Protein AF-A0A6A5HQQ8-F1 (afdb_monomer_lite)

Foldseek 3Di:
DDDPVVVVVVVVVVVVVVVVVVVVVVVVVVVVVVVVVVVVVVVVVVVVVVVVVVVVVVVVLVVVLVVVVVVVVVLVVLLVQLQVLLVVLVVLLVVLVVLLVVLLVLVQDPDDDVSLVVNLVSLVVSLVSLVVSLVSLVSSQVSCPSHPPFPHLVQLNVLSVVLNVLSVVSNVCSVVVNDDDDVVSSVVSVVSSVSNSVSSVVRDRDDDPVVVVCCSVVPDPPPPPD

Radius of gyration: 45.67 Å; chains: 1; bounding box: 90×30×146 Å

Sequence (226 aa):
MWSLENVIGSKTQDYELEKSKFELERSLHETFKMLIIEELEMEKKEKINSQKSNFEALKTEACRNTISLLKLRDDYVHILHLNNSIEYLKELHLEAIQIFNRSIQYLGSKRKESNLTVLRSYLEELELLMRTIKWQVQEIERNGKNVRSFHGVGKLQRSSDYVEKWICVFLLQIKRNRITWNFEKVDKFTEEMKVFCRNIYQVQFVTLNYKRVREQFIGRQEITRL

Secondary structure (DSSP, 8-state):
---HHHHHHHHHHHHHHHHHHHHHHHHHHHHHHHHHHHHHHHHHHHHHHHHHHHHHHHHHHHHHHHHHHHHHHHHHHHHHHHHHHHHHHHHHHHHHHHHHHHHHHHHT----THHHHHHHHHHHHHHHHHHHHHHHHHHHHHHHTT-TT----HHHHHHHHHHHHHHHHHHHHHHTT-----HHHHHHHHHHHHHHHHHHHH-PPP---HHHHHHHHSTTTTSS--

pLDDT: mean 81.62, std 14.32, range [36.28, 97.56]

Organism: Caenorhabditis remanei (NCBI:txid31234)

Structure (mmCIF, N/CA/C/O backbone):
data_AF-A0A6A5HQQ8-F1
#
_entry.id   AF-A0A6A5HQQ8-F1
#
loop_
_atom_site.group_PDB
_atom_site.id
_atom_site.type_symbol
_atom_site.label_atom_id
_atom_site.label_alt_id
_atom_site.label_comp_id
_atom_site.label_asym_id
_atom_site.label_entity_id
_atom_site.label_seq_id
_atom_site.pdbx_PDB_ins_code
_atom_site.Cartn_x
_atom_site.Cartn_y
_atom_site.Cartn_z
_atom_site.occupancy
_atom_site.B_iso_or_equiv
_atom_site.auth_seq_id
_atom_site.auth_comp_id
_atom_site.auth_asym_id
_atom_site.auth_atom_id
_atom_site.pdbx_PDB_model_num
ATOM 1 N N . MET A 1 1 ? 63.460 -2.393 -110.215 1.00 47.62 1 MET A N 1
ATOM 2 C CA . MET A 1 1 ? 64.046 -1.192 -109.584 1.00 47.62 1 MET A CA 1
ATOM 3 C C . MET A 1 1 ? 62.869 -0.345 -109.116 1.00 47.62 1 MET A C 1
ATOM 5 O O . MET A 1 1 ? 62.078 0.039 -109.965 1.00 47.62 1 MET A O 1
ATOM 9 N N . TRP A 1 2 ? 62.636 -0.203 -107.807 1.00 52.09 2 TRP A N 1
ATOM 10 C CA . TRP A 1 2 ? 61.514 0.605 -107.296 1.00 52.09 2 TRP A CA 1
ATOM 11 C C . TRP A 1 2 ? 61.884 2.090 -107.426 1.00 52.09 2 TRP A C 1
ATOM 13 O O . TRP A 1 2 ? 63.029 2.442 -107.142 1.00 52.09 2 TRP A O 1
ATOM 23 N N . SER A 1 3 ? 60.966 2.943 -107.898 1.00 59.00 3 SER A N 1
ATOM 24 C CA . SER A 1 3 ? 61.217 4.387 -107.988 1.00 59.00 3 SER A CA 1
ATOM 25 C C . SER A 1 3 ? 61.412 4.972 -106.584 1.00 59.00 3 SER A C 1
ATOM 27 O O . SER A 1 3 ? 60.770 4.543 -105.624 1.00 59.00 3 SER A O 1
ATOM 29 N N . LEU A 1 4 ? 62.310 5.952 -106.457 1.00 56.72 4 LEU A N 1
ATOM 30 C CA . LEU A 1 4 ? 62.577 6.671 -105.203 1.00 56.72 4 LEU A CA 1
ATOM 31 C C . LEU A 1 4 ? 61.296 7.248 -104.575 1.00 56.72 4 LEU A C 1
ATOM 33 O O . LEU A 1 4 ? 61.161 7.237 -103.356 1.00 56.72 4 LEU A O 1
ATOM 37 N N . GLU A 1 5 ? 60.331 7.662 -105.398 1.00 59.41 5 GLU A N 1
ATOM 38 C CA . GLU A 1 5 ? 59.013 8.142 -104.962 1.00 59.41 5 GLU A CA 1
ATOM 39 C C . GLU A 1 5 ? 58.200 7.067 -104.222 1.00 59.41 5 GLU A C 1
ATOM 41 O O . GLU A 1 5 ? 57.603 7.364 -103.190 1.00 59.41 5 GLU A O 1
ATOM 46 N N . ASN A 1 6 ? 58.248 5.803 -104.663 1.00 57.66 6 ASN A N 1
ATOM 47 C CA . ASN A 1 6 ? 57.537 4.702 -103.998 1.00 57.66 6 ASN A CA 1
ATOM 48 C C . ASN A 1 6 ? 58.173 4.319 -102.650 1.00 57.66 6 ASN A C 1
ATOM 50 O O . ASN A 1 6 ? 57.465 3.922 -101.730 1.00 57.66 6 ASN A O 1
ATOM 54 N N . VAL A 1 7 ? 59.499 4.452 -102.517 1.00 60.44 7 VAL A N 1
ATOM 55 C CA . VAL A 1 7 ? 60.231 4.163 -101.265 1.00 60.44 7 VAL A CA 1
ATOM 56 C C . VAL A 1 7 ? 60.062 5.286 -100.237 1.00 60.44 7 VAL A C 1
ATOM 58 O O . VAL A 1 7 ? 60.017 5.023 -99.037 1.00 60.44 7 VAL A O 1
ATOM 61 N N . ILE A 1 8 ? 59.976 6.541 -100.689 1.00 59.38 8 ILE A N 1
ATOM 62 C CA . ILE A 1 8 ? 59.697 7.689 -99.818 1.00 59.38 8 ILE A CA 1
ATOM 63 C C . ILE A 1 8 ? 58.234 7.639 -99.361 1.00 59.38 8 ILE A C 1
ATOM 65 O O . ILE A 1 8 ? 57.990 7.716 -98.163 1.00 59.38 8 ILE A O 1
ATOM 69 N N . GLY A 1 9 ? 57.286 7.395 -100.275 1.00 61.84 9 GLY A N 1
ATOM 70 C CA . GLY A 1 9 ? 55.864 7.259 -99.948 1.00 61.84 9 GLY A CA 1
ATOM 71 C C . GLY A 1 9 ? 55.570 6.147 -98.936 1.00 61.84 9 GLY A C 1
ATOM 72 O O . GLY A 1 9 ? 54.853 6.393 -97.970 1.00 61.84 9 GLY A O 1
ATOM 73 N N . SER A 1 10 ? 56.180 4.961 -99.082 1.00 60.88 10 SER A N 1
ATOM 74 C CA . SER A 1 10 ? 55.979 3.862 -98.124 1.00 60.88 10 SER A CA 1
ATOM 75 C C . SER A 1 10 ? 56.556 4.177 -96.738 1.00 60.88 10 SER A C 1
ATOM 77 O O . SER A 1 10 ? 55.907 3.920 -95.732 1.00 60.88 10 SER A O 1
ATOM 79 N N . LYS A 1 11 ? 57.743 4.800 -96.665 1.00 60.47 11 LYS A N 1
ATOM 80 C CA . LYS A 1 11 ? 58.371 5.187 -95.388 1.00 60.47 11 LYS A CA 1
ATOM 81 C C . LYS A 1 11 ? 57.629 6.315 -94.672 1.00 60.47 11 LYS A C 1
ATOM 83 O O . LYS A 1 11 ? 57.599 6.333 -93.445 1.00 60.47 11 LYS A O 1
ATOM 88 N N . THR A 1 12 ? 57.047 7.257 -95.414 1.00 64.25 12 THR A N 1
ATOM 89 C CA . THR A 1 12 ? 56.198 8.308 -94.837 1.00 64.25 12 THR A CA 1
ATOM 90 C C . THR A 1 12 ? 54.903 7.714 -94.282 1.00 64.25 12 THR A C 1
ATOM 92 O O . THR A 1 12 ? 54.489 8.085 -93.188 1.00 64.25 12 THR A O 1
ATOM 95 N N . GLN A 1 13 ? 54.317 6.739 -94.980 1.00 68.00 13 GLN A N 1
ATOM 96 C CA . GLN A 1 13 ? 53.104 6.049 -94.545 1.00 68.00 13 GLN A CA 1
ATOM 97 C C . GLN A 1 13 ? 53.341 5.174 -93.300 1.00 68.00 13 GLN A C 1
ATOM 99 O O . GLN A 1 13 ? 52.525 5.195 -92.382 1.00 68.00 13 GLN A O 1
ATOM 104 N N . ASP A 1 14 ? 54.483 4.482 -93.218 1.00 70.25 14 ASP A N 1
ATOM 105 C CA . ASP A 1 14 ? 54.888 3.721 -92.026 1.00 70.25 14 ASP A CA 1
ATOM 106 C C . ASP A 1 14 ? 55.114 4.638 -90.809 1.00 70.25 14 ASP A C 1
ATOM 108 O O . ASP A 1 14 ? 54.683 4.319 -89.700 1.00 70.25 14 ASP A O 1
ATOM 112 N N . TYR A 1 15 ? 55.727 5.810 -91.015 1.00 72.00 15 TYR A N 1
ATOM 113 C CA . TYR A 1 15 ? 55.941 6.807 -89.960 1.00 72.00 15 TYR A CA 1
ATOM 114 C C . TYR A 1 15 ? 54.626 7.407 -89.440 1.00 72.00 15 TYR A C 1
ATOM 116 O O . TYR A 1 15 ? 54.449 7.562 -88.231 1.00 72.00 15 TYR A O 1
ATOM 124 N N . GLU A 1 16 ? 53.686 7.734 -90.331 1.00 74.00 16 GLU A N 1
ATOM 125 C CA . GLU A 1 16 ? 52.357 8.216 -89.937 1.00 74.00 16 GLU A CA 1
ATOM 126 C C . GLU A 1 16 ? 51.567 7.141 -89.185 1.00 74.00 16 GLU A C 1
ATOM 128 O O . GLU A 1 16 ? 50.938 7.446 -88.172 1.00 74.00 16 GLU A O 1
ATOM 133 N N . LEU A 1 17 ? 51.660 5.879 -89.614 1.00 75.06 17 LEU A N 1
ATOM 134 C CA . LEU A 1 17 ? 51.015 4.755 -88.938 1.00 75.06 17 LEU A CA 1
ATOM 135 C C . LEU A 1 17 ? 51.588 4.531 -87.529 1.00 75.06 17 LEU A C 1
ATOM 137 O O . LEU A 1 17 ? 50.833 4.322 -86.580 1.00 75.06 17 LEU A O 1
ATOM 141 N N . GLU A 1 18 ? 52.912 4.598 -87.374 1.00 76.00 18 GLU A N 1
ATOM 142 C CA . GLU A 1 18 ? 53.592 4.439 -86.085 1.00 76.00 18 GLU A CA 1
ATOM 143 C C . GLU A 1 18 ? 53.284 5.606 -85.137 1.00 76.00 18 GLU A C 1
ATOM 145 O O . GLU A 1 18 ? 53.004 5.396 -83.954 1.00 76.00 18 GLU A O 1
ATOM 150 N N . LYS A 1 19 ? 53.217 6.831 -85.671 1.00 78.06 19 LYS A N 1
ATOM 151 C CA . LYS A 1 19 ? 52.780 8.016 -84.928 1.00 78.06 19 LYS A CA 1
ATOM 152 C C . LYS A 1 19 ? 51.322 7.899 -84.476 1.00 78.06 19 LYS A C 1
ATOM 154 O O . LYS A 1 19 ? 51.042 8.118 -83.300 1.00 78.06 19 LYS A O 1
ATOM 159 N N . SER A 1 20 ? 50.405 7.502 -85.361 1.00 75.25 20 SER A N 1
ATOM 160 C CA . SER A 1 20 ? 48.994 7.288 -85.008 1.00 75.25 20 SER A CA 1
ATOM 161 C C . SER A 1 20 ? 48.813 6.151 -84.005 1.00 75.25 20 SER A C 1
ATOM 163 O O . SER A 1 20 ? 47.986 6.257 -83.103 1.00 75.25 20 SER A O 1
ATOM 165 N N . LYS A 1 21 ? 49.608 5.080 -84.108 1.00 79.38 21 LYS A N 1
ATOM 166 C CA . LYS A 1 21 ? 49.625 3.996 -83.121 1.00 79.38 21 LYS A CA 1
ATOM 167 C C . LYS A 1 21 ? 50.077 4.504 -81.752 1.00 79.38 21 LYS A C 1
ATOM 169 O O . LYS A 1 21 ? 49.419 4.210 -80.760 1.00 79.38 21 LYS A O 1
ATOM 174 N N . PHE A 1 22 ? 51.142 5.299 -81.698 1.00 80.12 22 PHE A N 1
ATOM 175 C CA . PHE A 1 22 ? 51.637 5.885 -80.453 1.00 80.12 22 PHE A CA 1
ATOM 176 C C . PHE A 1 22 ? 50.630 6.862 -79.824 1.00 80.12 22 PHE A C 1
ATOM 178 O O . PHE A 1 22 ? 50.410 6.848 -78.612 1.00 80.12 22 PHE A O 1
ATOM 185 N N . GLU A 1 23 ? 49.972 7.690 -80.638 1.00 80.38 23 GLU A N 1
ATOM 186 C CA . GLU A 1 23 ? 48.906 8.594 -80.190 1.00 80.38 23 GLU A CA 1
ATOM 187 C C . GLU A 1 23 ? 47.687 7.822 -79.663 1.00 80.38 23 GLU A C 1
ATOM 189 O O . GLU A 1 23 ? 47.127 8.188 -78.626 1.00 80.38 23 GLU A O 1
ATOM 194 N N . LEU A 1 24 ? 47.321 6.714 -80.315 1.00 77.81 24 LEU A N 1
ATOM 195 C CA . LEU A 1 24 ? 46.246 5.830 -79.874 1.00 77.81 24 LEU A CA 1
ATOM 196 C C . LEU A 1 24 ? 46.595 5.118 -78.560 1.00 77.81 24 LEU A C 1
ATOM 198 O O . LEU A 1 24 ? 45.775 5.100 -77.647 1.00 77.81 24 LEU A O 1
ATOM 202 N N . GLU A 1 25 ? 47.805 4.571 -78.433 1.00 79.25 25 GLU A N 1
ATOM 203 C CA . GLU A 1 25 ? 48.291 3.933 -77.201 1.00 79.25 25 GLU A CA 1
ATOM 204 C C . GLU A 1 25 ? 48.312 4.923 -76.034 1.00 79.25 25 GLU A C 1
ATOM 206 O O . GLU A 1 25 ? 47.888 4.596 -74.923 1.00 79.25 25 GLU A O 1
ATOM 211 N N . ARG A 1 26 ? 48.730 6.166 -76.293 1.00 79.75 26 ARG A N 1
ATOM 212 C CA . ARG A 1 26 ? 48.691 7.241 -75.303 1.00 79.75 26 ARG A CA 1
ATOM 213 C C . ARG A 1 26 ? 47.259 7.598 -74.898 1.00 79.75 26 ARG A C 1
ATOM 215 O O . ARG A 1 26 ? 46.979 7.673 -73.704 1.00 79.75 26 ARG A O 1
ATOM 222 N N . SER A 1 27 ? 46.358 7.789 -75.862 1.00 82.50 27 SER A N 1
ATOM 223 C CA . SER A 1 27 ? 44.948 8.112 -75.601 1.00 82.50 27 SER A CA 1
ATOM 224 C C . SER A 1 27 ? 44.234 6.990 -74.837 1.00 82.50 27 SER A C 1
ATOM 226 O O . SER A 1 27 ? 43.473 7.246 -73.898 1.00 82.50 27 SER A O 1
ATOM 228 N N . LEU A 1 28 ? 44.534 5.736 -75.180 1.00 79.25 28 LEU A N 1
ATOM 229 C CA . LEU A 1 28 ? 44.020 4.555 -74.497 1.00 79.25 28 LEU A CA 1
ATOM 230 C C . LEU A 1 28 ? 44.526 4.489 -73.050 1.00 79.25 28 LEU A C 1
ATOM 232 O O . LEU A 1 28 ? 43.737 4.274 -72.133 1.00 79.25 28 LEU A O 1
ATOM 236 N N . HIS A 1 29 ? 45.820 4.737 -72.827 1.00 84.19 29 HIS A N 1
ATOM 237 C CA . HIS A 1 29 ? 46.413 4.788 -71.486 1.00 84.19 29 HIS A CA 1
ATOM 238 C C . HIS A 1 29 ? 45.814 5.897 -70.614 1.00 84.19 29 HIS A C 1
ATOM 240 O O . HIS A 1 29 ? 45.537 5.684 -69.434 1.00 84.19 29 HIS A O 1
ATOM 246 N N . GLU A 1 30 ? 45.587 7.080 -71.185 1.00 81.56 30 GLU A N 1
ATOM 247 C CA . GLU A 1 30 ? 44.940 8.201 -70.494 1.00 81.56 30 GLU A CA 1
ATOM 248 C C . GLU A 1 30 ? 43.483 7.864 -70.127 1.00 81.56 30 GLU A C 1
ATOM 250 O O . GLU A 1 30 ? 43.054 8.133 -69.004 1.00 81.56 30 GLU A O 1
ATOM 255 N N . THR A 1 31 ? 42.757 7.179 -71.014 1.00 83.06 31 THR A N 1
ATOM 256 C CA . THR A 1 31 ? 41.373 6.741 -70.773 1.00 83.06 31 THR A CA 1
ATOM 257 C C . THR A 1 31 ? 41.294 5.660 -69.694 1.00 83.06 31 THR A C 1
ATOM 259 O O . THR A 1 31 ? 40.475 5.766 -68.783 1.00 83.06 31 THR A O 1
ATOM 262 N N . PHE A 1 32 ? 42.182 4.659 -69.718 1.00 83.25 32 PHE A N 1
ATOM 263 C CA . PHE A 1 32 ? 42.254 3.647 -68.657 1.00 83.25 32 PHE A CA 1
ATOM 264 C C . PHE A 1 32 ? 42.555 4.262 -67.290 1.00 83.25 32 PHE A C 1
ATOM 266 O O . PHE A 1 32 ? 41.952 3.866 -66.295 1.00 83.25 32 PHE A O 1
ATOM 273 N N . LYS A 1 33 ? 43.442 5.261 -67.224 1.00 82.62 33 LYS A N 1
ATOM 274 C CA . LYS A 1 33 ? 43.706 5.984 -65.973 1.00 82.62 33 LYS A CA 1
ATOM 275 C C . LYS A 1 33 ? 42.470 6.705 -65.446 1.00 82.62 33 LYS A C 1
ATOM 277 O O . LYS A 1 33 ? 42.238 6.660 -64.242 1.00 82.62 33 LYS A O 1
ATOM 282 N N . MET A 1 34 ? 41.695 7.354 -66.316 1.00 87.94 34 MET A N 1
ATOM 283 C CA . MET A 1 34 ? 40.450 8.011 -65.905 1.00 87.94 34 MET A CA 1
ATOM 284 C C . MET A 1 34 ? 39.431 7.001 -65.371 1.00 87.94 34 MET A C 1
ATOM 286 O O . MET A 1 34 ? 38.896 7.215 -64.289 1.00 87.94 34 MET A O 1
ATOM 290 N N . LEU A 1 35 ? 39.242 5.871 -66.058 1.00 79.88 35 LEU A N 1
ATOM 291 C CA . LEU A 1 35 ? 38.317 4.821 -65.619 1.00 79.88 35 LEU A CA 1
ATOM 292 C C . LEU A 1 35 ? 38.702 4.234 -64.252 1.00 79.88 35 LEU A C 1
ATOM 294 O O . LEU A 1 35 ? 37.837 4.069 -63.397 1.00 79.88 35 LEU A O 1
ATOM 298 N N . ILE A 1 36 ? 39.996 3.995 -64.006 1.00 83.69 36 ILE A N 1
ATOM 299 C CA . ILE A 1 36 ? 40.483 3.520 -62.698 1.00 83.69 36 ILE A CA 1
ATOM 300 C C . ILE A 1 36 ? 40.192 4.548 -61.593 1.00 83.69 36 ILE A C 1
ATOM 302 O O . ILE A 1 36 ? 39.818 4.175 -60.482 1.00 83.69 36 ILE A O 1
ATOM 306 N N . ILE A 1 37 ? 40.361 5.845 -61.872 1.00 84.88 37 ILE A N 1
ATOM 307 C CA . ILE A 1 37 ? 40.061 6.905 -60.899 1.00 84.88 37 ILE A CA 1
ATOM 308 C C . ILE A 1 37 ? 38.558 6.944 -60.592 1.00 84.88 37 ILE A C 1
ATOM 310 O O . ILE A 1 37 ? 38.186 6.991 -59.420 1.00 84.88 37 ILE A O 1
ATOM 314 N N . GLU A 1 38 ? 37.700 6.884 -61.611 1.00 79.06 38 GLU A N 1
ATOM 315 C CA . GLU A 1 38 ? 36.242 6.884 -61.437 1.00 79.06 38 GLU A CA 1
ATOM 316 C C . GLU A 1 38 ? 35.750 5.659 -60.652 1.00 79.06 38 GLU A C 1
ATOM 318 O O . GLU A 1 38 ? 34.925 5.803 -59.747 1.00 79.06 38 GLU A O 1
ATOM 323 N N . GLU A 1 39 ? 36.288 4.470 -60.936 1.00 78.00 39 GLU A N 1
ATOM 324 C CA . GLU A 1 39 ? 35.962 3.236 -60.214 1.00 78.00 39 GLU A CA 1
ATOM 325 C C . GLU A 1 39 ? 36.337 3.339 -58.726 1.00 78.00 39 GLU A C 1
ATOM 327 O O . GLU A 1 39 ? 35.493 3.114 -57.854 1.00 78.00 39 GLU A O 1
ATOM 332 N N . LEU A 1 40 ? 37.548 3.816 -58.413 1.00 79.50 40 LEU A N 1
ATOM 333 C CA . LEU A 1 40 ? 37.989 4.051 -57.030 1.00 79.50 40 LEU A CA 1
ATOM 334 C C . LEU A 1 40 ? 37.135 5.107 -56.304 1.00 79.50 40 LEU A C 1
ATOM 336 O O . LEU A 1 40 ? 36.897 5.008 -55.093 1.00 79.50 40 LEU A O 1
ATOM 340 N N . GLU A 1 41 ? 36.663 6.136 -57.011 1.00 80.75 41 GLU A N 1
ATOM 341 C CA . GLU A 1 41 ? 35.751 7.131 -56.447 1.00 80.75 41 GLU A CA 1
ATOM 342 C C . GLU A 1 41 ? 34.357 6.560 -56.161 1.00 80.75 41 GLU A C 1
ATOM 344 O O . GLU A 1 41 ? 33.759 6.908 -55.133 1.00 80.75 41 GLU 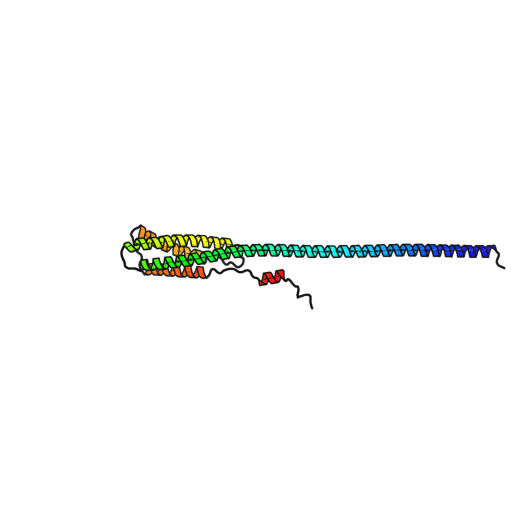A O 1
ATOM 349 N N . MET A 1 42 ? 33.838 5.688 -57.031 1.00 75.94 42 MET A N 1
ATOM 350 C CA . MET A 1 42 ? 32.571 4.985 -56.812 1.00 75.94 42 MET A CA 1
ATOM 351 C C . MET A 1 42 ? 32.658 4.052 -55.601 1.00 75.94 42 MET A C 1
ATOM 353 O O . MET A 1 42 ? 31.841 4.184 -54.686 1.00 75.94 42 MET A O 1
ATOM 357 N N . GLU A 1 43 ? 33.696 3.215 -55.508 1.00 76.25 43 GLU A N 1
ATOM 358 C CA . GLU A 1 43 ? 33.922 2.328 -54.355 1.00 76.25 43 GLU A CA 1
ATOM 359 C C . GLU A 1 43 ? 34.018 3.111 -53.035 1.00 76.25 43 GLU A C 1
ATOM 361 O O . GLU A 1 43 ? 33.440 2.736 -52.007 1.00 76.25 43 GLU A O 1
ATOM 366 N N . LYS A 1 44 ? 34.714 4.257 -53.042 1.00 78.50 44 LYS A N 1
ATOM 367 C CA . LYS A 1 44 ? 34.815 5.132 -51.866 1.00 78.50 44 LYS A CA 1
ATOM 368 C C . LYS A 1 44 ? 33.451 5.697 -51.459 1.00 78.50 44 LYS A C 1
ATOM 370 O O . LYS A 1 44 ? 33.155 5.745 -50.261 1.00 78.50 44 LYS A O 1
ATOM 375 N N . LYS A 1 45 ? 32.616 6.116 -52.417 1.00 76.38 45 LYS A N 1
ATOM 376 C CA . LYS A 1 45 ? 31.249 6.607 -52.155 1.00 76.38 45 LYS A CA 1
ATOM 377 C C . LYS A 1 45 ? 30.354 5.501 -51.588 1.00 76.38 45 LYS A C 1
ATOM 379 O O . LYS A 1 45 ? 29.647 5.748 -50.612 1.00 76.38 45 LYS A O 1
ATOM 384 N N . GLU A 1 46 ? 30.425 4.283 -52.119 1.00 74.06 46 GLU A N 1
ATOM 385 C CA . GLU A 1 46 ? 29.690 3.124 -51.590 1.00 74.06 46 GLU A CA 1
ATOM 386 C C . GLU A 1 46 ? 30.115 2.769 -50.159 1.00 74.06 46 GLU A C 1
ATOM 388 O O . GLU A 1 46 ? 29.275 2.547 -49.277 1.00 74.06 46 GLU A O 1
ATOM 393 N N . LYS A 1 47 ? 31.421 2.805 -49.879 1.00 75.81 47 LYS A N 1
ATOM 394 C CA . LYS A 1 47 ? 31.957 2.594 -48.529 1.00 75.81 47 LYS A CA 1
ATOM 395 C C . LYS A 1 47 ? 31.485 3.668 -47.543 1.00 75.81 47 LYS A C 1
ATOM 397 O O . LYS A 1 47 ? 31.119 3.343 -46.416 1.00 75.81 47 LYS A O 1
ATOM 402 N N . ILE A 1 48 ? 31.430 4.934 -47.956 1.00 75.69 48 ILE A N 1
ATOM 403 C CA . ILE A 1 48 ? 30.888 6.026 -47.128 1.00 75.69 48 ILE A CA 1
ATOM 404 C C . ILE A 1 48 ? 29.385 5.833 -46.881 1.00 75.69 48 ILE A C 1
ATOM 406 O O . ILE A 1 48 ? 28.923 6.000 -45.752 1.00 75.69 48 ILE A O 1
ATOM 410 N N . ASN A 1 49 ? 28.619 5.440 -47.901 1.00 75.88 49 ASN A N 1
ATOM 411 C CA . ASN A 1 49 ? 27.178 5.210 -47.776 1.00 75.88 49 ASN A CA 1
ATOM 412 C C . ASN A 1 49 ? 26.854 4.034 -46.843 1.00 75.88 49 ASN A C 1
ATOM 414 O O . ASN A 1 49 ? 25.984 4.157 -45.981 1.00 75.88 49 ASN A O 1
ATOM 418 N N . SER A 1 50 ? 27.585 2.922 -46.952 1.00 68.31 50 SER A N 1
ATOM 419 C CA . SER A 1 50 ? 27.433 1.775 -46.045 1.00 68.31 50 SER A CA 1
ATOM 420 C C . SER A 1 50 ? 27.835 2.116 -44.605 1.00 68.31 50 SER A C 1
ATOM 422 O O . SER A 1 50 ? 27.119 1.766 -43.666 1.00 68.31 50 SER A O 1
ATOM 424 N N . GLN A 1 51 ? 28.914 2.880 -44.405 1.00 75.12 51 GLN A N 1
ATOM 425 C CA . GLN A 1 51 ? 29.291 3.398 -43.085 1.00 75.12 51 GLN A CA 1
ATOM 426 C C . GLN A 1 51 ? 28.223 4.328 -42.499 1.00 75.12 51 GLN A C 1
ATOM 428 O O . GLN A 1 51 ? 27.904 4.218 -41.315 1.00 75.12 51 GLN A O 1
ATOM 433 N N . LYS A 1 52 ? 27.632 5.205 -43.318 1.00 78.44 52 LYS A N 1
ATOM 434 C CA . LYS A 1 52 ? 26.544 6.098 -42.904 1.00 78.44 52 LYS A CA 1
ATOM 435 C C . LYS A 1 52 ? 25.297 5.310 -42.493 1.00 78.44 52 LYS A C 1
ATOM 437 O O . LYS A 1 52 ? 24.753 5.574 -41.426 1.00 78.44 52 LYS A O 1
ATOM 442 N N . SER A 1 53 ? 24.906 4.303 -43.275 1.00 74.06 53 SER A N 1
ATOM 443 C CA . SER A 1 53 ? 23.793 3.403 -42.945 1.00 74.06 53 SER A CA 1
ATOM 444 C C . SER A 1 53 ? 24.037 2.646 -41.633 1.00 74.06 53 SER A C 1
ATOM 446 O O . SER A 1 53 ? 23.151 2.567 -40.784 1.00 74.06 53 SER A O 1
ATOM 448 N N . ASN A 1 54 ? 25.251 2.127 -41.423 1.00 79.12 54 ASN A N 1
ATOM 449 C CA . ASN A 1 54 ? 25.620 1.452 -40.176 1.00 79.12 54 ASN A CA 1
ATOM 450 C C . ASN A 1 54 ? 25.597 2.410 -38.978 1.00 79.12 54 ASN A C 1
ATOM 452 O O . ASN A 1 54 ? 25.118 2.052 -37.904 1.00 79.12 54 ASN A O 1
ATOM 456 N N . PHE A 1 55 ? 26.075 3.641 -39.156 1.00 75.44 55 PHE A N 1
ATOM 457 C CA . PHE A 1 55 ? 26.021 4.665 -38.118 1.00 75.44 55 PHE A CA 1
ATOM 458 C C . PHE A 1 55 ? 24.578 5.056 -37.767 1.00 75.44 55 PHE A C 1
ATOM 460 O O . PHE A 1 55 ? 24.247 5.196 -36.590 1.00 75.44 55 PHE A O 1
ATOM 467 N N . GLU A 1 56 ? 23.694 5.187 -38.758 1.00 75.12 56 GLU A N 1
ATOM 468 C CA . GLU A 1 56 ? 22.266 5.449 -38.540 1.00 75.12 56 GLU A CA 1
ATOM 469 C C . GLU A 1 56 ? 21.570 4.293 -37.803 1.00 75.12 56 GLU A C 1
ATOM 471 O O . GLU A 1 56 ? 20.775 4.538 -36.888 1.00 75.12 56 GLU A O 1
ATOM 476 N N . ALA A 1 57 ? 21.917 3.042 -38.122 1.00 75.62 57 ALA A N 1
ATOM 477 C CA . ALA A 1 57 ? 21.429 1.865 -37.404 1.00 75.62 57 ALA A CA 1
ATOM 478 C C . ALA A 1 57 ? 21.884 1.864 -35.933 1.00 75.62 57 ALA A C 1
ATOM 480 O O . ALA A 1 57 ? 21.048 1.742 -35.035 1.00 75.62 57 ALA A O 1
ATOM 481 N N . LEU A 1 58 ? 23.176 2.104 -35.675 1.00 71.38 58 LEU A N 1
ATOM 482 C CA . LEU A 1 58 ? 23.734 2.207 -34.319 1.00 71.38 58 LEU A CA 1
ATOM 483 C C . LEU A 1 58 ? 23.110 3.358 -33.523 1.00 71.38 58 LEU A C 1
ATOM 485 O O . LEU A 1 58 ? 22.785 3.197 -32.348 1.00 71.38 58 LEU A O 1
ATOM 489 N N . LYS A 1 59 ? 22.895 4.518 -34.154 1.00 71.38 59 LYS A N 1
ATOM 490 C CA . LYS A 1 59 ? 22.220 5.660 -33.526 1.00 71.38 59 LYS A CA 1
ATOM 491 C C . LYS A 1 59 ? 20.783 5.306 -33.142 1.00 71.38 59 LYS A C 1
ATOM 493 O O . LYS A 1 59 ? 20.347 5.628 -32.040 1.00 71.38 59 LYS A O 1
ATOM 498 N N . THR A 1 60 ? 20.061 4.622 -34.025 1.00 73.75 60 THR A N 1
ATOM 499 C CA . THR A 1 60 ? 18.681 4.183 -33.777 1.00 73.75 60 THR A CA 1
ATOM 500 C C . THR A 1 60 ? 18.612 3.172 -32.632 1.00 73.75 60 THR A C 1
ATOM 502 O O . THR A 1 60 ? 17.756 3.289 -31.753 1.00 73.75 60 THR A O 1
ATOM 505 N N . GLU A 1 61 ? 19.538 2.212 -32.599 1.00 72.88 61 GLU A N 1
ATOM 506 C CA . GLU A 1 61 ? 19.664 1.239 -31.513 1.00 72.88 61 GLU A CA 1
ATOM 507 C C . GLU A 1 61 ? 19.996 1.919 -30.178 1.00 72.88 61 GLU A C 1
ATOM 509 O O . GLU A 1 61 ? 19.305 1.694 -29.182 1.00 72.88 61 GLU A O 1
ATOM 514 N N . ALA A 1 62 ? 20.975 2.827 -30.166 1.00 67.75 62 ALA A N 1
ATOM 515 C CA . ALA A 1 62 ? 21.328 3.610 -28.988 1.00 67.75 62 ALA A CA 1
ATOM 516 C C . ALA A 1 62 ? 20.128 4.420 -28.468 1.00 67.75 62 ALA A C 1
ATOM 518 O O . ALA A 1 62 ? 19.804 4.337 -27.284 1.00 67.75 62 ALA A O 1
ATOM 519 N N . CYS A 1 63 ? 19.400 5.124 -29.344 1.00 68.31 63 CYS A N 1
ATOM 520 C CA . CYS A 1 63 ? 18.187 5.855 -28.971 1.00 68.31 63 CYS A CA 1
ATOM 521 C C . CYS A 1 63 ? 17.110 4.933 -28.373 1.00 68.31 63 CYS A C 1
ATOM 523 O O . CYS A 1 63 ? 16.511 5.265 -27.347 1.00 68.31 63 CYS A O 1
ATOM 525 N N . ARG A 1 64 ? 16.874 3.757 -28.969 1.00 70.06 64 ARG A N 1
ATOM 526 C CA . ARG A 1 64 ? 15.918 2.760 -28.455 1.00 70.06 64 ARG A CA 1
ATOM 527 C C . ARG A 1 64 ? 16.318 2.246 -27.068 1.00 70.06 64 ARG A C 1
ATOM 529 O O . ARG A 1 64 ? 15.453 2.097 -26.196 1.00 70.06 64 ARG A O 1
ATOM 536 N N . ASN A 1 65 ? 17.610 2.015 -26.851 1.00 68.31 65 ASN A N 1
ATOM 537 C CA . ASN A 1 65 ? 18.156 1.582 -25.567 1.00 68.31 65 ASN A CA 1
ATOM 538 C C . ASN A 1 65 ? 18.026 2.684 -24.507 1.00 68.31 65 ASN A C 1
ATOM 540 O O . ASN A 1 65 ? 17.552 2.411 -23.405 1.00 68.31 65 ASN A O 1
ATOM 544 N N . THR A 1 66 ? 18.328 3.942 -24.846 1.00 67.31 66 THR A N 1
ATOM 545 C CA . THR A 1 66 ? 18.131 5.092 -23.947 1.00 67.31 66 THR A CA 1
ATOM 546 C C . THR A 1 66 ? 16.665 5.266 -23.550 1.00 67.31 66 THR A C 1
ATOM 548 O O . THR A 1 66 ? 16.370 5.434 -22.370 1.00 67.31 66 THR A O 1
ATOM 551 N N . ILE A 1 67 ? 15.722 5.166 -24.494 1.00 69.00 67 ILE A N 1
ATOM 552 C CA . ILE A 1 67 ? 14.282 5.229 -24.183 1.00 69.00 67 ILE A CA 1
ATOM 553 C C . ILE A 1 67 ? 13.880 4.098 -23.226 1.00 69.00 67 ILE A C 1
ATOM 555 O O . ILE A 1 67 ? 13.083 4.309 -22.312 1.00 69.00 67 ILE A O 1
ATOM 559 N N . SER A 1 68 ? 14.432 2.900 -23.416 1.00 68.62 68 SER A N 1
ATOM 560 C CA . SER A 1 68 ? 14.158 1.750 -22.548 1.00 68.62 68 SER A CA 1
ATOM 561 C C . SER A 1 68 ? 14.729 1.946 -21.136 1.00 68.62 68 SER A C 1
ATOM 563 O O . SER A 1 68 ? 14.041 1.637 -20.166 1.00 68.62 68 SER A O 1
ATOM 565 N N . LEU A 1 69 ? 15.925 2.537 -21.003 1.00 68.06 69 LEU A N 1
ATOM 566 C CA . LEU A 1 69 ? 16.511 2.938 -19.712 1.00 68.06 69 LEU A CA 1
ATOM 567 C C . LEU A 1 69 ? 15.658 3.963 -18.977 1.00 68.06 69 LEU A C 1
ATOM 569 O O . LEU A 1 69 ? 15.442 3.827 -17.777 1.00 68.06 69 LEU A O 1
ATOM 573 N N . LEU A 1 70 ? 15.176 4.983 -19.689 1.00 70.50 70 LEU A N 1
ATOM 574 C CA . LEU A 1 70 ? 14.329 6.015 -19.096 1.00 70.50 70 LEU A CA 1
ATOM 575 C C . LEU A 1 70 ? 13.034 5.406 -18.551 1.00 70.50 70 LEU A C 1
ATOM 577 O O . LEU A 1 70 ? 12.706 5.633 -17.392 1.00 70.50 70 LEU A O 1
ATOM 581 N N . LYS A 1 71 ? 12.372 4.542 -19.331 1.00 73.06 71 LYS A N 1
ATOM 582 C CA . LYS A 1 71 ? 11.184 3.803 -18.869 1.00 73.06 71 LYS A CA 1
ATOM 583 C C . LYS A 1 71 ? 11.480 2.944 -17.642 1.00 73.06 71 LYS A C 1
ATOM 585 O O . LYS A 1 71 ? 10.693 2.931 -16.706 1.00 73.06 71 LYS A O 1
ATOM 590 N N . LEU A 1 72 ? 12.624 2.261 -17.624 1.00 73.44 72 LEU A N 1
ATOM 591 C CA . LEU A 1 72 ? 13.028 1.440 -16.486 1.00 73.44 72 LEU A CA 1
ATOM 592 C C . LEU A 1 72 ? 13.266 2.269 -15.218 1.00 73.44 72 LEU A C 1
ATOM 594 O O . LEU A 1 72 ? 12.865 1.873 -14.126 1.00 73.44 72 LEU A O 1
ATOM 598 N N . ARG A 1 73 ? 13.937 3.413 -15.358 1.00 73.25 73 ARG A N 1
ATOM 599 C CA . ARG A 1 73 ? 14.160 4.347 -14.254 1.00 73.25 73 ARG A CA 1
ATOM 600 C C . ARG A 1 73 ? 12.827 4.836 -13.694 1.00 73.25 73 ARG A C 1
ATOM 602 O O . ARG A 1 73 ? 12.663 4.861 -12.480 1.00 73.25 73 ARG A O 1
ATOM 609 N N . ASP A 1 74 ? 11.891 5.199 -14.562 1.00 77.06 74 ASP A N 1
ATOM 610 C CA . ASP A 1 74 ? 10.580 5.687 -14.140 1.00 77.06 74 ASP A CA 1
ATOM 611 C C . ASP A 1 74 ? 9.779 4.571 -13.432 1.00 77.06 74 ASP A C 1
ATOM 613 O O . ASP A 1 74 ? 9.244 4.792 -12.344 1.00 77.06 74 ASP A O 1
ATOM 617 N N . ASP A 1 75 ? 9.803 3.338 -13.960 1.00 80.19 75 ASP A N 1
ATOM 618 C CA . ASP A 1 75 ? 9.228 2.153 -13.302 1.00 80.19 75 ASP A CA 1
ATOM 619 C C . ASP A 1 75 ? 9.855 1.913 -11.913 1.00 80.19 75 ASP A C 1
ATOM 621 O O . ASP A 1 75 ? 9.148 1.625 -10.944 1.00 80.19 75 ASP A O 1
ATOM 625 N N . TYR A 1 76 ? 11.179 2.059 -11.788 1.00 81.38 76 TYR A N 1
ATOM 626 C CA . TYR A 1 76 ? 11.889 1.908 -10.515 1.00 81.38 76 TYR A CA 1
ATOM 627 C C . TYR A 1 76 ? 11.453 2.943 -9.477 1.00 81.38 76 TYR A C 1
ATOM 629 O O . TYR A 1 76 ? 11.199 2.592 -8.325 1.00 81.38 76 TYR A O 1
ATOM 637 N N . VAL A 1 77 ? 11.332 4.208 -9.883 1.00 84.00 77 VAL A N 1
ATOM 638 C CA . VAL A 1 77 ? 10.872 5.294 -9.008 1.00 84.00 77 VAL A CA 1
ATOM 639 C C . VAL A 1 77 ? 9.454 5.014 -8.506 1.00 84.00 77 VAL A C 1
ATOM 641 O O . VAL A 1 77 ? 9.190 5.139 -7.311 1.00 84.00 77 VAL A O 1
ATOM 644 N N . HIS A 1 78 ? 8.551 4.557 -9.377 1.00 86.75 78 HIS A N 1
ATOM 645 C CA . HIS A 1 78 ? 7.201 4.167 -8.965 1.00 86.75 78 HIS A CA 1
ATOM 646 C C . HIS A 1 78 ? 7.196 2.992 -7.978 1.00 86.75 78 HIS A C 1
ATOM 648 O O . HIS A 1 78 ? 6.457 3.028 -6.993 1.00 86.75 78 HIS A O 1
ATOM 654 N N . ILE A 1 79 ? 8.049 1.984 -8.190 1.00 88.50 79 ILE A N 1
ATOM 655 C CA . ILE A 1 79 ? 8.208 0.857 -7.258 1.00 88.50 79 ILE A CA 1
ATOM 656 C C . ILE A 1 79 ? 8.726 1.332 -5.895 1.00 88.50 79 ILE A C 1
ATOM 658 O O . ILE A 1 79 ? 8.207 0.893 -4.870 1.00 88.50 79 ILE A O 1
ATOM 662 N N . LEU A 1 80 ? 9.700 2.247 -5.861 1.00 87.94 80 LEU A N 1
ATOM 663 C CA . LEU A 1 80 ? 10.201 2.829 -4.613 1.00 87.94 80 LEU A CA 1
ATOM 664 C C . LEU A 1 80 ? 9.093 3.555 -3.844 1.00 87.94 80 LEU A C 1
ATOM 666 O O . LEU A 1 80 ? 8.878 3.271 -2.669 1.00 87.94 80 LEU A O 1
ATOM 670 N N . HIS A 1 81 ? 8.344 4.444 -4.502 1.00 90.69 81 HIS A N 1
ATOM 671 C CA . HIS A 1 81 ? 7.241 5.161 -3.854 1.00 90.69 81 HIS A CA 1
ATOM 672 C C . HIS A 1 81 ? 6.159 4.217 -3.319 1.00 90.69 81 HIS A C 1
ATOM 674 O O . HIS A 1 81 ? 5.666 4.406 -2.202 1.00 90.69 81 HIS A O 1
ATOM 680 N N . LEU A 1 82 ? 5.813 3.181 -4.087 1.00 94.25 82 LEU A N 1
ATOM 681 C CA . LEU A 1 82 ? 4.877 2.150 -3.653 1.00 94.25 82 LEU A CA 1
ATOM 682 C C . LEU A 1 82 ? 5.400 1.408 -2.417 1.00 94.25 82 LEU A C 1
ATOM 684 O O . LEU A 1 82 ? 4.676 1.290 -1.432 1.00 94.25 82 LEU A O 1
ATOM 688 N N . ASN A 1 83 ? 6.649 0.946 -2.438 1.00 92.94 83 ASN A N 1
ATOM 689 C CA . ASN A 1 83 ? 7.231 0.188 -1.333 1.00 92.94 83 ASN A CA 1
ATOM 690 C C . ASN A 1 83 ? 7.355 1.018 -0.057 1.00 92.94 83 ASN A C 1
ATOM 692 O O . ASN A 1 83 ? 6.967 0.525 0.996 1.00 92.94 83 ASN A O 1
ATOM 696 N N . ASN A 1 84 ? 7.780 2.280 -0.149 1.00 93.69 84 ASN A N 1
ATOM 697 C CA . ASN A 1 84 ? 7.802 3.187 1.003 1.00 93.69 84 ASN A CA 1
ATOM 698 C C . ASN A 1 84 ? 6.394 3.361 1.593 1.00 93.69 84 ASN A C 1
ATOM 700 O O . ASN A 1 84 ? 6.206 3.398 2.806 1.00 93.69 84 ASN A O 1
ATOM 704 N N . SER A 1 85 ? 5.375 3.419 0.729 1.00 95.31 85 SER A N 1
ATOM 705 C CA . SER A 1 85 ? 3.987 3.515 1.180 1.00 95.31 85 SER A CA 1
ATOM 706 C C . SER A 1 85 ? 3.520 2.235 1.884 1.00 95.31 85 SER A C 1
ATOM 708 O O . SER A 1 85 ? 2.791 2.294 2.874 1.00 95.31 85 SER A O 1
ATOM 710 N N . ILE A 1 86 ? 3.937 1.070 1.385 1.00 95.38 86 ILE A N 1
ATOM 711 C CA . ILE A 1 86 ? 3.647 -0.225 2.007 1.00 95.38 86 ILE A CA 1
ATOM 712 C C . ILE A 1 86 ? 4.355 -0.337 3.356 1.00 95.38 86 ILE A C 1
ATOM 714 O O . ILE A 1 86 ? 3.733 -0.786 4.312 1.00 95.38 86 ILE A O 1
ATOM 718 N N . GLU A 1 87 ? 5.615 0.079 3.449 1.00 96.00 87 GLU A N 1
ATOM 719 C CA . GLU A 1 87 ? 6.389 0.078 4.690 1.00 96.00 87 GLU A CA 1
ATOM 720 C C . GLU A 1 87 ? 5.703 0.916 5.769 1.00 96.00 87 GLU A C 1
ATOM 722 O O . GLU A 1 87 ? 5.386 0.388 6.835 1.00 96.00 87 GLU A O 1
ATOM 727 N N . TYR A 1 88 ? 5.326 2.154 5.446 1.00 96.75 88 TYR A N 1
ATOM 728 C CA . TYR A 1 88 ? 4.616 3.019 6.386 1.00 96.75 88 TYR A CA 1
ATOM 729 C C . TYR A 1 88 ? 3.267 2.428 6.839 1.00 96.75 88 TYR A C 1
ATOM 731 O O . TYR A 1 88 ? 2.901 2.502 8.011 1.00 96.75 88 TYR A O 1
ATOM 739 N N . LEU A 1 89 ? 2.540 1.736 5.950 1.00 97.19 89 LEU A N 1
ATOM 740 C CA . LEU A 1 89 ? 1.343 0.981 6.341 1.00 97.19 89 LEU A CA 1
ATOM 741 C C . LEU A 1 89 ? 1.663 -0.121 7.368 1.00 97.19 89 LEU A C 1
ATOM 743 O O . LEU A 1 89 ? 0.865 -0.347 8.281 1.00 97.19 89 LEU A O 1
ATOM 747 N N . LYS A 1 90 ? 2.790 -0.834 7.226 1.00 94.81 90 LYS A N 1
ATOM 748 C CA . LYS A 1 90 ? 3.192 -1.876 8.189 1.00 94.81 90 LYS A CA 1
ATOM 749 C C . LYS A 1 90 ? 3.546 -1.276 9.549 1.00 94.81 90 LYS A C 1
ATOM 751 O O . LYS A 1 90 ? 3.238 -1.905 10.557 1.00 94.81 90 LYS A O 1
ATOM 756 N N . GLU A 1 91 ? 4.141 -0.088 9.589 1.00 95.62 91 GLU A N 1
ATOM 757 C CA . GLU A 1 91 ? 4.434 0.623 10.840 1.00 95.62 91 GLU A CA 1
ATOM 758 C C . GLU A 1 91 ? 3.145 1.019 11.571 1.00 95.62 91 GLU A C 1
ATOM 760 O O . GLU A 1 91 ? 2.942 0.623 12.720 1.00 95.62 91 GLU A O 1
ATOM 765 N N . LEU A 1 92 ? 2.220 1.687 10.870 1.00 96.31 92 LEU A N 1
ATOM 766 C CA . LEU A 1 92 ? 0.910 2.070 11.415 1.00 96.31 92 LEU A CA 1
ATOM 767 C C . LEU A 1 92 ? 0.111 0.859 11.918 1.00 96.31 92 LEU A C 1
ATOM 769 O O . LEU A 1 92 ? -0.580 0.924 12.933 1.00 96.31 92 LEU A O 1
ATOM 773 N N . HIS A 1 93 ? 0.206 -0.269 11.213 1.00 94.56 93 HIS A N 1
ATOM 774 C CA . HIS A 1 93 ? -0.422 -1.531 11.604 1.00 94.56 93 HIS A CA 1
ATOM 775 C C . HIS A 1 93 ? 0.079 -2.057 12.952 1.00 94.56 93 HIS A C 1
ATOM 777 O O . HIS A 1 93 ? -0.720 -2.510 13.773 1.00 94.56 93 HIS A O 1
ATOM 783 N N . LEU A 1 94 ? 1.391 -1.999 13.194 1.00 95.12 94 LEU A N 1
ATOM 784 C CA . LEU A 1 94 ? 1.970 -2.444 14.463 1.00 95.12 94 LEU A CA 1
ATOM 785 C C . LEU A 1 94 ? 1.474 -1.582 15.626 1.00 95.12 94 LEU A C 1
ATOM 787 O O . LEU A 1 94 ? 1.107 -2.123 16.670 1.00 95.12 94 LEU A O 1
ATOM 791 N N . GLU A 1 95 ? 1.406 -0.267 15.428 1.00 96.06 95 GLU A N 1
ATOM 792 C CA . GLU A 1 95 ? 0.866 0.672 16.412 1.00 96.06 95 GLU A CA 1
ATOM 793 C C . GLU A 1 95 ? -0.625 0.407 16.683 1.00 96.06 95 GLU A C 1
ATOM 795 O O . GLU A 1 95 ? -1.039 0.234 17.834 1.00 96.06 95 GLU A O 1
ATOM 800 N N . ALA A 1 96 ? -1.424 0.242 15.623 1.00 95.88 96 ALA A N 1
ATOM 801 C CA . ALA A 1 96 ? -2.849 -0.058 15.731 1.00 95.88 96 ALA A CA 1
ATOM 802 C C . ALA A 1 96 ? -3.116 -1.360 16.506 1.00 95.88 96 ALA A C 1
ATOM 804 O O . ALA A 1 96 ? -4.020 -1.398 17.342 1.00 95.88 96 ALA A O 1
ATOM 805 N N . ILE A 1 97 ? -2.318 -2.416 16.298 1.00 95.88 97 ILE A N 1
ATOM 806 C CA . ILE A 1 97 ? -2.428 -3.663 17.078 1.00 95.88 97 ILE A CA 1
ATOM 807 C C . ILE A 1 97 ? -2.166 -3.414 18.566 1.00 95.88 97 ILE A C 1
ATOM 809 O O . ILE A 1 97 ? -2.875 -3.963 19.413 1.00 95.88 97 ILE A O 1
ATOM 813 N N . GLN A 1 98 ? -1.154 -2.616 18.910 1.00 96.31 98 GLN A N 1
ATOM 814 C CA . GLN A 1 98 ? -0.819 -2.348 20.310 1.00 96.31 98 GLN A CA 1
ATOM 815 C C . GLN A 1 98 ? -1.974 -1.649 21.033 1.00 96.31 98 GLN A C 1
ATOM 817 O O . GLN A 1 98 ? -2.370 -2.072 22.124 1.00 96.31 98 GLN A O 1
ATOM 822 N N . ILE A 1 99 ? -2.557 -0.623 20.412 1.00 96.31 99 ILE A N 1
ATOM 823 C CA . ILE A 1 99 ? -3.687 0.126 20.980 1.00 96.31 99 ILE A CA 1
ATOM 824 C C . ILE A 1 99 ? -4.964 -0.717 20.983 1.00 96.31 99 ILE A C 1
ATOM 826 O O . ILE A 1 99 ? -5.717 -0.699 21.961 1.00 96.31 99 ILE A O 1
ATOM 830 N N . PHE A 1 100 ? -5.192 -1.520 19.944 1.00 96.38 100 PHE A N 1
ATOM 831 C CA . PHE A 1 100 ? -6.301 -2.469 19.897 1.00 96.38 100 PHE A CA 1
ATOM 832 C C . PHE A 1 100 ? -6.238 -3.470 21.059 1.00 96.38 100 PHE A C 1
ATOM 834 O O . PHE A 1 100 ? -7.223 -3.643 21.776 1.00 96.38 100 PHE A O 1
ATOM 841 N N . ASN A 1 101 ? -5.072 -4.073 21.309 1.00 94.25 101 ASN A N 1
ATOM 842 C CA . ASN A 1 101 ? -4.894 -5.029 22.404 1.00 94.25 101 ASN A CA 1
ATOM 843 C C . ASN A 1 101 ? -5.181 -4.391 23.768 1.00 94.25 101 ASN A C 1
ATOM 845 O O . ASN A 1 101 ? -5.837 -5.010 24.607 1.00 94.25 101 ASN A O 1
ATOM 849 N N . ARG A 1 102 ? -4.751 -3.139 23.977 1.00 92.94 102 ARG A N 1
ATOM 850 C CA . ARG A 1 102 ? -5.114 -2.369 25.176 1.00 92.94 102 ARG A CA 1
ATOM 851 C C . ARG A 1 102 ? -6.626 -2.165 25.240 1.00 92.94 102 ARG A C 1
ATOM 853 O O . ARG A 1 102 ? -7.235 -2.494 26.249 1.00 92.94 102 ARG A O 1
ATOM 860 N N . SER A 1 103 ? -7.251 -1.716 24.155 1.00 92.88 103 SER A N 1
ATOM 861 C CA . SER A 1 103 ? -8.699 -1.468 24.082 1.00 92.88 103 SER A CA 1
ATOM 862 C C . SER A 1 103 ? -9.531 -2.707 24.436 1.00 92.88 103 SER A C 1
ATOM 864 O O . SER A 1 103 ? -10.471 -2.617 25.229 1.00 92.88 103 SER A O 1
ATOM 866 N N . ILE A 1 104 ? -9.167 -3.880 23.909 1.00 91.56 104 ILE A N 1
ATOM 867 C CA . ILE A 1 104 ? -9.875 -5.142 24.169 1.00 91.56 104 ILE A CA 1
ATOM 868 C C . ILE A 1 104 ? -9.784 -5.564 25.637 1.00 91.56 104 ILE A C 1
ATOM 870 O O . ILE A 1 104 ? -10.778 -6.037 26.188 1.00 91.56 104 ILE A O 1
ATOM 874 N N . GLN A 1 105 ? -8.644 -5.347 26.303 1.00 88.38 105 GLN A N 1
ATOM 875 C CA . GLN A 1 105 ? -8.512 -5.643 27.736 1.00 88.38 105 GLN A CA 1
ATOM 876 C C . GLN A 1 105 ? -9.551 -4.882 28.568 1.00 88.38 105 GLN A C 1
ATOM 878 O O . GLN A 1 105 ? -10.148 -5.455 29.479 1.00 88.38 105 GLN A O 1
ATOM 883 N N . TYR A 1 106 ? -9.816 -3.618 28.228 1.00 87.94 106 TYR A N 1
ATOM 884 C CA . TYR A 1 106 ? -10.834 -2.820 28.912 1.00 87.94 106 TYR A CA 1
ATOM 885 C C . TYR A 1 106 ? -12.255 -3.219 28.506 1.00 87.94 106 TYR A C 1
ATOM 887 O O . TYR A 1 106 ? -13.102 -3.358 29.389 1.00 87.94 106 TYR A O 1
ATOM 895 N N . LEU A 1 107 ? -12.510 -3.469 27.214 1.00 85.44 107 LEU A N 1
ATOM 896 C CA . LEU A 1 107 ? -13.816 -3.926 26.712 1.00 85.44 107 LEU A CA 1
ATOM 897 C C . LEU A 1 107 ? -14.250 -5.272 27.316 1.00 85.44 107 LEU A C 1
ATOM 899 O O . LEU A 1 107 ? -15.438 -5.470 27.564 1.00 85.44 107 LEU A O 1
ATOM 903 N N . GLY A 1 108 ? -13.300 -6.175 27.576 1.00 76.12 108 GLY A N 1
ATOM 904 C CA . GLY A 1 108 ? -13.537 -7.465 28.229 1.00 76.12 108 GLY A CA 1
ATOM 905 C C . GLY A 1 108 ? -13.563 -7.410 29.763 1.00 76.12 108 GLY A C 1
ATOM 906 O O . GLY A 1 108 ? -13.886 -8.410 30.409 1.00 76.12 108 GLY A O 1
ATOM 907 N N . SER A 1 109 ? -13.228 -6.270 30.377 1.00 71.44 109 SER A N 1
ATOM 908 C CA . SER A 1 109 ? -13.167 -6.141 31.836 1.00 71.44 109 SER A CA 1
ATOM 909 C C . SER A 1 109 ? -14.539 -5.822 32.448 1.00 71.44 109 SER A C 1
ATOM 911 O O . SER A 1 109 ? -15.259 -4.937 31.997 1.00 71.44 109 SER A O 1
ATOM 913 N N . LYS A 1 110 ? -14.904 -6.499 33.548 1.00 60.69 110 LYS A N 1
ATOM 914 C CA . LYS A 1 110 ? -16.168 -6.260 34.282 1.00 60.69 110 LYS A CA 1
ATOM 915 C C . LYS A 1 110 ? -16.181 -4.971 35.141 1.00 60.69 110 LYS A C 1
ATOM 917 O O . LYS A 1 110 ? -17.091 -4.803 35.950 1.00 60.69 110 LYS A O 1
ATOM 922 N N . ARG A 1 111 ? -15.162 -4.096 35.084 1.00 54.41 111 ARG A N 1
ATOM 923 C CA . ARG A 1 111 ? -14.926 -3.054 36.115 1.00 54.41 111 ARG A CA 1
ATOM 924 C C . ARG A 1 111 ? -15.286 -1.619 35.671 1.00 54.41 111 ARG A C 1
ATOM 926 O O . ARG A 1 111 ? -14.80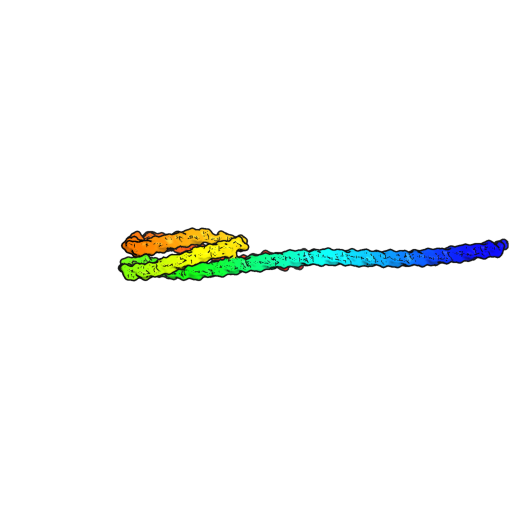6 -1.171 34.640 1.00 54.41 111 ARG A O 1
ATOM 933 N N . LYS A 1 112 ? -16.088 -0.970 36.539 1.00 54.72 112 LYS A N 1
ATOM 934 C CA . LYS A 1 112 ? -16.427 0.452 36.849 1.00 54.72 112 LYS A CA 1
ATOM 935 C C . LYS A 1 112 ? -15.976 1.607 35.921 1.00 54.72 112 LYS A C 1
ATOM 937 O O . LYS A 1 112 ? -14.887 1.605 35.366 1.00 54.72 112 LYS A O 1
ATOM 942 N N . GLU A 1 113 ? -16.805 2.658 35.888 1.00 57.28 113 GLU A N 1
ATOM 943 C CA . GLU A 1 113 ? -16.744 3.895 35.073 1.00 57.28 113 GLU A CA 1
ATOM 944 C C . GLU A 1 113 ? -15.369 4.561 34.880 1.00 57.28 113 GLU A C 1
ATOM 946 O O . GLU A 1 113 ? -15.133 5.119 33.811 1.00 57.28 113 GLU A O 1
ATOM 951 N N . SER A 1 114 ? -14.430 4.471 35.833 1.00 55.38 114 SER A N 1
ATOM 952 C CA . SER A 1 114 ? -13.061 5.004 35.669 1.00 55.38 114 SER A CA 1
ATOM 953 C C . SER A 1 114 ? -12.308 4.378 34.488 1.00 55.38 114 SER 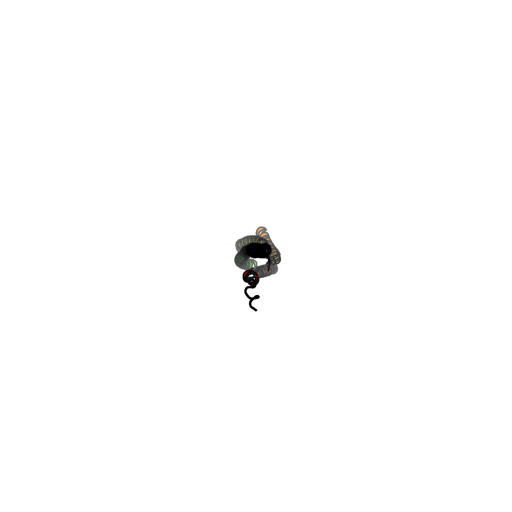A C 1
ATOM 955 O O . SER A 1 114 ? -11.441 5.010 33.889 1.00 55.38 114 SER A O 1
ATOM 957 N N . ASN A 1 115 ? -12.672 3.150 34.114 1.00 77.06 115 ASN A N 1
ATOM 958 C CA . ASN A 1 115 ? -12.110 2.441 32.970 1.00 77.06 115 ASN A CA 1
ATOM 959 C C . ASN A 1 115 ? -12.647 2.953 31.625 1.00 77.06 115 ASN A C 1
ATOM 961 O O . ASN A 1 115 ? -12.008 2.738 30.598 1.00 77.06 115 ASN A O 1
ATOM 965 N N . LEU A 1 116 ? -13.793 3.645 31.610 1.00 84.50 116 LEU A N 1
ATOM 966 C CA . LEU A 1 116 ? -14.420 4.118 30.374 1.00 84.50 116 LEU A CA 1
ATOM 967 C C . LEU A 1 116 ? -13.703 5.329 29.782 1.00 84.50 116 LEU A C 1
ATOM 969 O O . LEU A 1 116 ? -13.639 5.438 28.563 1.00 84.50 116 LEU A O 1
ATOM 973 N N . THR A 1 117 ? -13.130 6.207 30.610 1.00 88.38 117 THR A N 1
ATOM 974 C CA . THR A 1 117 ? -12.327 7.343 30.127 1.00 88.38 117 THR A CA 1
ATOM 975 C C . THR A 1 117 ? -11.050 6.862 29.442 1.00 88.38 117 THR A C 1
ATOM 977 O O . THR A 1 117 ? -10.724 7.319 28.349 1.00 88.38 117 THR A O 1
ATOM 980 N N . VAL A 1 118 ? -10.359 5.891 30.047 1.00 90.75 118 VAL A N 1
ATOM 981 C CA . VAL A 1 118 ? -9.141 5.291 29.480 1.00 90.75 118 VAL A CA 1
ATOM 982 C C . VAL A 1 118 ? -9.466 4.502 28.211 1.00 90.75 118 VAL A C 1
ATOM 984 O O . VAL A 1 118 ? -8.833 4.710 27.179 1.00 90.75 118 VAL A O 1
ATOM 987 N N . LEU A 1 119 ? -10.506 3.661 28.249 1.00 92.00 119 LEU A N 1
ATOM 988 C CA . LEU A 1 119 ? -10.994 2.947 27.068 1.00 92.00 119 LEU A CA 1
ATOM 989 C C . LEU A 1 119 ? -11.361 3.912 25.937 1.00 92.00 119 LEU A C 1
ATOM 991 O O . LEU A 1 119 ? -11.004 3.675 24.788 1.00 92.00 119 LEU A O 1
ATOM 995 N N . ARG A 1 120 ? -12.061 5.006 26.256 1.00 93.56 120 ARG A N 1
ATOM 996 C CA . ARG A 1 120 ? -12.410 6.035 25.278 1.00 93.56 120 ARG A CA 1
ATOM 997 C C . ARG A 1 120 ? -11.166 6.614 24.619 1.00 93.56 120 ARG A C 1
ATOM 999 O O . ARG A 1 120 ? -11.161 6.706 23.401 1.00 93.56 120 ARG A O 1
ATOM 1006 N N . SER A 1 121 ? -10.135 6.951 25.394 1.00 95.12 121 SER A N 1
ATOM 1007 C CA . SER A 1 121 ? -8.876 7.465 24.846 1.00 95.12 121 SER A CA 1
ATOM 1008 C C . SER A 1 121 ? -8.247 6.477 23.864 1.00 95.12 121 SER A C 1
ATOM 1010 O O . SER A 1 121 ? -7.901 6.876 22.760 1.00 95.12 121 SER A O 1
ATOM 1012 N N . TYR A 1 122 ? -8.155 5.190 24.219 1.00 96.31 122 TYR A N 1
ATOM 1013 C CA . TYR A 1 122 ? -7.594 4.186 23.307 1.00 96.31 122 TYR A CA 1
ATOM 1014 C C . TYR A 1 122 ? -8.441 3.984 22.052 1.00 96.31 122 TYR A C 1
ATOM 1016 O O . TYR A 1 122 ? -7.902 3.799 20.968 1.00 96.31 122 TYR A O 1
ATOM 1024 N N . LEU A 1 123 ? -9.767 4.044 22.169 1.00 96.38 123 LEU A N 1
ATOM 1025 C CA . LEU A 1 123 ? -10.652 3.945 21.013 1.00 96.38 123 LEU A CA 1
ATOM 1026 C C . LEU A 1 123 ? -10.579 5.188 20.112 1.00 96.38 123 LEU A C 1
ATOM 1028 O O . LEU A 1 123 ? -10.654 5.035 18.900 1.00 96.38 123 LEU A O 1
ATOM 1032 N N . GLU A 1 124 ? -10.426 6.396 20.665 1.00 97.50 124 GLU A N 1
ATOM 1033 C CA . GLU A 1 124 ? -10.225 7.632 19.886 1.00 97.50 124 GLU A CA 1
ATOM 1034 C C . GLU A 1 124 ? -8.856 7.622 19.178 1.00 97.50 124 GLU A C 1
ATOM 1036 O O . GLU A 1 124 ? -8.759 7.991 18.008 1.00 97.50 124 GLU A O 1
ATOM 1041 N N . GLU A 1 125 ? -7.813 7.129 19.849 1.00 97.56 125 GLU A N 1
ATOM 1042 C CA . GLU A 1 125 ? -6.484 6.916 19.263 1.00 97.56 125 GLU A CA 1
ATOM 1043 C C . GLU A 1 125 ? -6.535 5.885 18.124 1.00 97.56 125 GLU A C 1
ATOM 1045 O O . GLU A 1 125 ? -6.038 6.128 17.024 1.00 97.56 125 GLU A O 1
ATOM 1050 N N . LEU A 1 126 ? -7.222 4.760 18.346 1.00 97.38 126 LEU A N 1
ATOM 1051 C CA . LEU A 1 126 ? -7.414 3.730 17.330 1.00 97.38 126 LEU A CA 1
ATOM 1052 C C . LEU A 1 126 ? -8.265 4.234 16.155 1.00 97.38 126 LEU A C 1
ATOM 1054 O O . LEU A 1 126 ? -7.974 3.895 15.013 1.00 97.38 126 LEU A O 1
ATOM 1058 N N . GLU A 1 127 ? -9.290 5.057 16.400 1.00 97.31 127 GLU A N 1
ATOM 1059 C CA . GLU A 1 127 ? -10.079 5.707 15.344 1.00 97.31 127 GLU A CA 1
ATOM 1060 C C . GLU A 1 127 ? -9.185 6.580 14.455 1.00 97.31 127 GLU A C 1
ATOM 1062 O O . GLU A 1 127 ? -9.247 6.485 13.226 1.00 97.31 127 GLU A O 1
ATOM 1067 N N . LEU A 1 128 ? -8.323 7.399 15.066 1.00 96.62 128 LEU A N 1
ATOM 1068 C CA . LEU A 1 128 ? -7.381 8.242 14.337 1.00 96.62 128 LEU A CA 1
ATOM 1069 C C . LEU A 1 128 ? -6.413 7.399 13.501 1.00 96.62 128 LEU A C 1
ATOM 1071 O O . LEU A 1 128 ? -6.265 7.657 12.306 1.00 96.62 128 LEU A O 1
ATOM 1075 N N . LEU A 1 129 ? -5.816 6.359 14.088 1.00 96.56 129 LEU A N 1
ATOM 1076 C CA . LEU A 1 129 ? -4.929 5.451 13.360 1.00 96.56 129 LEU A CA 1
ATOM 1077 C C . LEU A 1 129 ? -5.640 4.747 12.208 1.00 96.56 129 LEU A C 1
ATOM 1079 O O . LEU A 1 129 ? -5.083 4.655 11.119 1.00 96.56 129 LEU A O 1
ATOM 1083 N N . MET A 1 130 ? -6.884 4.302 12.396 1.00 95.81 130 MET A N 1
ATOM 1084 C CA . MET A 1 130 ? -7.657 3.678 11.323 1.00 95.81 130 MET A CA 1
ATOM 1085 C C . MET A 1 130 ? -7.921 4.643 10.165 1.00 95.81 130 MET A C 1
ATOM 1087 O O . MET A 1 130 ? -7.835 4.236 9.004 1.00 95.81 130 MET A O 1
ATOM 1091 N N . ARG A 1 131 ? -8.179 5.925 10.447 1.00 94.94 131 ARG A N 1
ATOM 1092 C CA . ARG A 1 131 ? -8.304 6.959 9.408 1.00 94.94 131 ARG A CA 1
ATOM 1093 C C . ARG A 1 131 ? -6.985 7.191 8.675 1.00 94.94 131 ARG A C 1
ATOM 1095 O O . ARG A 1 131 ? -6.989 7.245 7.445 1.00 94.94 131 ARG A O 1
ATOM 1102 N N . THR A 1 132 ? -5.869 7.262 9.399 1.00 96.06 132 THR A N 1
ATOM 1103 C CA . THR A 1 132 ? -4.530 7.393 8.803 1.00 96.06 132 THR A CA 1
ATOM 1104 C C . THR A 1 132 ? -4.192 6.184 7.936 1.00 96.06 132 THR A C 1
ATOM 1106 O O . THR A 1 132 ? -3.746 6.345 6.804 1.00 96.06 132 THR A O 1
ATOM 1109 N N . ILE A 1 133 ? -4.493 4.969 8.401 1.00 96.06 133 ILE A N 1
ATOM 1110 C CA . ILE A 1 133 ? -4.316 3.748 7.613 1.00 96.06 133 ILE A CA 1
ATOM 1111 C C . ILE A 1 133 ? -5.187 3.792 6.356 1.00 96.06 133 ILE A C 1
ATOM 1113 O O . ILE A 1 133 ? -4.702 3.479 5.274 1.00 96.06 133 ILE A O 1
ATOM 1117 N N . LYS A 1 134 ? -6.452 4.216 6.444 1.00 94.56 134 LYS A N 1
ATOM 1118 C CA . LYS A 1 134 ? -7.319 4.356 5.261 1.00 94.56 134 LYS A CA 1
ATOM 1119 C C . LYS A 1 134 ? -6.753 5.333 4.237 1.00 94.56 134 LYS A C 1
ATOM 1121 O O . LYS A 1 134 ? -6.771 5.025 3.046 1.00 94.56 134 LYS A O 1
ATOM 1126 N N . TRP A 1 135 ? -6.231 6.471 4.687 1.00 95.31 135 TRP A N 1
ATOM 1127 C CA . TRP A 1 135 ? -5.527 7.411 3.818 1.00 95.31 135 TRP A CA 1
ATOM 1128 C C . TRP A 1 135 ? -4.292 6.758 3.181 1.00 95.31 135 TRP A C 1
ATOM 1130 O O . TRP A 1 135 ? -4.130 6.792 1.964 1.00 95.31 135 TRP A O 1
ATOM 1140 N N . GLN A 1 136 ? -3.492 6.041 3.970 1.00 95.69 136 GLN A N 1
ATOM 1141 C CA . GLN A 1 136 ? -2.303 5.353 3.476 1.00 95.69 136 GLN A CA 1
ATOM 1142 C C . GLN A 1 136 ? -2.627 4.269 2.441 1.00 95.69 136 GLN A C 1
ATOM 1144 O O . GLN A 1 136 ? -1.914 4.090 1.456 1.00 95.69 136 GLN A O 1
ATOM 1149 N N . VAL A 1 137 ? -3.738 3.561 2.621 1.00 95.25 137 VAL A N 1
ATOM 1150 C CA . VAL A 1 137 ? -4.248 2.578 1.661 1.00 95.25 137 VAL A CA 1
ATOM 1151 C C . VAL A 1 137 ? -4.630 3.249 0.335 1.00 95.25 137 VAL A C 1
ATOM 1153 O O . VAL A 1 137 ? -4.396 2.673 -0.725 1.00 95.25 137 VAL A O 1
ATOM 1156 N N . GLN A 1 138 ? -5.165 4.473 0.359 1.00 93.88 138 GLN A N 1
ATOM 1157 C CA . GLN A 1 138 ? -5.419 5.245 -0.864 1.00 93.88 138 GLN A CA 1
ATOM 1158 C C . GLN A 1 138 ? -4.118 5.671 -1.554 1.00 93.88 138 GLN A C 1
ATOM 1160 O O . GLN A 1 138 ? -4.034 5.588 -2.780 1.00 93.88 138 GLN A O 1
ATOM 1165 N N . GLU A 1 139 ? -3.098 6.068 -0.793 1.00 94.06 139 GLU A N 1
ATOM 1166 C CA . GLU A 1 139 ? -1.780 6.406 -1.342 1.00 94.06 139 GLU A CA 1
ATOM 1167 C C . GLU A 1 139 ? -1.081 5.187 -1.956 1.00 94.06 139 GLU A C 1
ATOM 1169 O O . GLU A 1 139 ? -0.531 5.283 -3.052 1.00 94.06 139 GLU A O 1
ATOM 1174 N N . ILE A 1 140 ? -1.181 4.009 -1.332 1.00 95.00 140 ILE A N 1
ATOM 1175 C CA . ILE A 1 140 ? -0.700 2.748 -1.917 1.00 95.00 140 ILE A CA 1
ATOM 1176 C C . ILE A 1 140 ? -1.405 2.467 -3.246 1.00 95.00 140 ILE A C 1
ATOM 1178 O O . ILE A 1 140 ? -0.744 2.172 -4.240 1.00 95.00 140 ILE A O 1
ATOM 1182 N N . GLU A 1 141 ? -2.733 2.593 -3.294 1.00 93.50 141 GLU A N 1
ATOM 1183 C CA . GLU A 1 141 ? -3.493 2.388 -4.530 1.00 93.50 141 GLU A CA 1
ATOM 1184 C C . GLU A 1 141 ? -3.071 3.397 -5.611 1.00 93.50 141 GLU A C 1
ATOM 1186 O O . GLU A 1 141 ? -2.879 3.027 -6.767 1.00 93.50 141 GLU A O 1
ATOM 1191 N N . ARG A 1 142 ? -2.862 4.669 -5.243 1.00 92.19 142 ARG A N 1
ATOM 1192 C CA . ARG A 1 142 ? -2.393 5.727 -6.148 1.00 92.19 142 ARG A CA 1
ATOM 1193 C C . ARG A 1 142 ? -1.001 5.433 -6.704 1.00 92.19 142 ARG A C 1
ATOM 1195 O O . ARG A 1 142 ? -0.818 5.515 -7.917 1.00 92.19 142 ARG A O 1
ATOM 1202 N N . ASN A 1 143 ? -0.052 5.079 -5.842 1.00 90.31 143 ASN A N 1
ATOM 1203 C CA . ASN A 1 143 ? 1.333 4.790 -6.217 1.00 90.31 143 ASN A CA 1
ATOM 1204 C C . ASN A 1 143 ? 1.446 3.480 -7.009 1.00 90.31 143 ASN A C 1
ATOM 1206 O O . ASN A 1 143 ? 2.291 3.352 -7.894 1.00 90.31 143 ASN A O 1
ATOM 1210 N N . GLY A 1 144 ? 0.547 2.531 -6.752 1.00 90.44 144 GLY A N 1
ATOM 1211 C CA . GLY A 1 144 ? 0.487 1.250 -7.441 1.00 90.44 144 GLY A CA 1
ATOM 1212 C C . GLY A 1 144 ? -0.102 1.296 -8.854 1.00 90.44 144 GLY A C 1
ATOM 1213 O O . GLY A 1 144 ? 0.160 0.379 -9.628 1.00 90.44 144 GLY A O 1
ATOM 1214 N N . LYS A 1 145 ? -0.833 2.355 -9.244 1.00 88.94 145 LYS A N 1
ATOM 1215 C CA . LYS A 1 145 ? -1.475 2.463 -10.578 1.00 88.94 145 LYS A CA 1
ATOM 1216 C C . LYS A 1 145 ? -0.516 2.276 -11.754 1.00 88.94 145 LYS A C 1
ATOM 1218 O O . LYS A 1 145 ? -0.915 1.741 -12.784 1.00 88.94 145 LYS A O 1
ATOM 1223 N N . ASN A 1 146 ? 0.735 2.702 -11.598 1.00 81.94 146 ASN A N 1
ATOM 1224 C CA . ASN A 1 146 ? 1.749 2.624 -12.652 1.00 81.94 146 ASN A CA 1
ATOM 1225 C C . ASN A 1 146 ? 2.633 1.372 -12.544 1.00 81.94 146 ASN A C 1
ATOM 1227 O O . ASN A 1 146 ? 3.522 1.167 -13.366 1.00 81.94 146 ASN A O 1
ATOM 1231 N N . VAL A 1 147 ? 2.398 0.512 -11.551 1.00 83.94 147 VAL A N 1
ATOM 1232 C CA . VAL A 1 147 ? 3.224 -0.662 -11.272 1.00 83.94 147 VAL A CA 1
ATOM 1233 C C . VAL A 1 147 ? 2.486 -1.916 -11.739 1.00 83.94 147 VAL A C 1
ATOM 1235 O O . VAL A 1 147 ? 1.550 -2.379 -11.100 1.00 83.94 147 VAL A O 1
ATOM 1238 N N . ARG A 1 148 ? 2.917 -2.512 -12.859 1.00 79.00 148 ARG A N 1
ATOM 1239 C CA . ARG A 1 148 ? 2.193 -3.630 -13.513 1.00 79.00 148 ARG A CA 1
ATOM 1240 C C . ARG A 1 148 ? 1.958 -4.861 -12.634 1.00 79.00 148 ARG A C 1
ATOM 1242 O O . ARG A 1 148 ? 1.025 -5.610 -12.888 1.00 79.00 148 ARG A O 1
ATOM 1249 N N . SER A 1 149 ? 2.831 -5.113 -11.663 1.00 80.19 149 SER A N 1
ATOM 1250 C CA . SER A 1 149 ? 2.748 -6.259 -10.748 1.00 80.19 149 SER A CA 1
ATOM 1251 C C . SER A 1 149 ? 1.968 -5.959 -9.465 1.00 80.19 149 SER A C 1
ATOM 1253 O O . SER A 1 149 ? 1.927 -6.801 -8.568 1.00 80.19 149 SER A O 1
ATOM 1255 N N . PHE A 1 150 ? 1.382 -4.767 -9.339 1.00 88.62 150 PHE A N 1
ATOM 1256 C CA . PHE A 1 150 ? 0.557 -4.400 -8.199 1.00 88.62 150 PHE A CA 1
ATOM 1257 C C . PHE A 1 150 ? -0.894 -4.853 -8.415 1.00 88.62 150 PHE A C 1
ATOM 1259 O O . PHE A 1 150 ? -1.501 -4.573 -9.445 1.00 88.62 150 PHE A O 1
ATOM 1266 N N . HIS A 1 151 ? -1.452 -5.557 -7.427 1.00 86.25 151 HIS A N 1
ATOM 1267 C CA . HIS A 1 151 ? -2.766 -6.211 -7.520 1.00 86.25 151 HIS A CA 1
ATOM 1268 C C . HIS A 1 151 ? -3.871 -5.485 -6.728 1.00 86.25 151 HIS A C 1
ATOM 1270 O O . HIS A 1 151 ? -4.951 -6.042 -6.525 1.00 86.25 151 HIS A O 1
ATOM 1276 N N . GLY A 1 152 ? -3.610 -4.253 -6.281 1.00 89.19 152 GLY A N 1
ATOM 1277 C CA . GLY A 1 152 ? -4.572 -3.435 -5.543 1.00 89.19 152 GLY A CA 1
ATOM 1278 C C . GLY A 1 152 ? -4.687 -3.773 -4.055 1.00 89.19 152 GLY A C 1
ATOM 1279 O O . GLY A 1 152 ? -4.245 -4.823 -3.582 1.00 89.19 152 GLY A O 1
ATOM 1280 N N . VAL A 1 153 ? -5.336 -2.878 -3.307 1.00 92.56 153 VAL A N 1
ATOM 1281 C CA . VAL A 1 153 ? -5.591 -3.014 -1.856 1.00 92.56 153 VAL A CA 1
ATOM 1282 C C . VAL A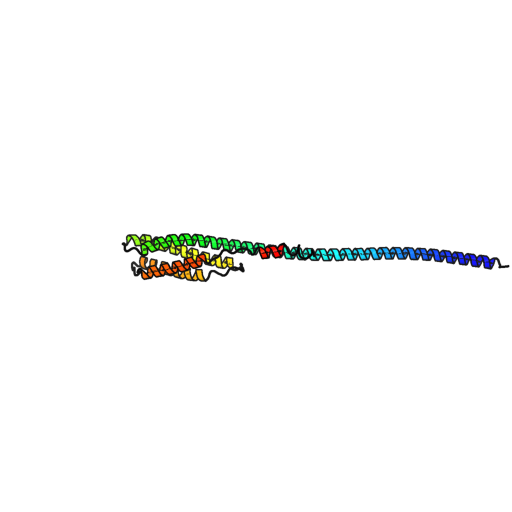 1 153 ? -7.084 -3.058 -1.494 1.00 92.56 153 VAL A C 1
ATOM 1284 O O . VAL A 1 153 ? -7.478 -2.824 -0.351 1.00 92.56 153 VAL A O 1
ATOM 1287 N N . GLY A 1 154 ? -7.953 -3.435 -2.437 1.00 89.62 154 GLY A N 1
ATOM 1288 C CA . GLY A 1 154 ? -9.413 -3.397 -2.249 1.00 89.62 154 GLY A CA 1
ATOM 1289 C C . GLY A 1 154 ? -9.960 -4.251 -1.091 1.00 89.62 154 GLY A C 1
ATOM 1290 O O . GLY A 1 154 ? -10.934 -3.865 -0.446 1.00 89.62 154 GLY A O 1
ATOM 1291 N N . LYS A 1 155 ? -9.340 -5.398 -0.770 1.00 90.94 155 LYS A N 1
ATOM 1292 C CA . LYS A 1 155 ? -9.726 -6.198 0.415 1.00 90.94 155 LYS A CA 1
ATOM 1293 C C . LYS A 1 155 ? -9.416 -5.464 1.719 1.00 90.94 155 LYS A C 1
ATOM 1295 O O . LYS A 1 155 ? -10.208 -5.532 2.656 1.00 90.94 155 LYS A O 1
ATOM 1300 N N . LEU A 1 156 ? -8.286 -4.758 1.752 1.00 92.69 156 LEU A N 1
ATOM 1301 C CA . LEU A 1 156 ? -7.834 -4.008 2.913 1.00 92.69 156 LEU A CA 1
ATOM 1302 C C . LEU A 1 156 ? -8.761 -2.820 3.203 1.00 92.69 156 LEU A C 1
ATOM 1304 O O . LEU A 1 156 ? -9.173 -2.669 4.350 1.00 92.69 156 LEU A O 1
ATOM 1308 N N . GLN A 1 157 ? -9.176 -2.079 2.165 1.00 90.75 157 GLN A N 1
ATOM 1309 C CA . GLN A 1 157 ? -10.164 -0.992 2.278 1.00 90.75 157 GLN A CA 1
ATOM 1310 C C . GLN A 1 157 ? -11.471 -1.452 2.936 1.00 90.75 157 GLN A C 1
ATOM 1312 O O . GLN A 1 157 ? -11.959 -0.822 3.865 1.00 90.75 157 GLN A O 1
ATOM 1317 N N . ARG A 1 158 ? -12.029 -2.588 2.500 1.00 91.88 158 ARG A N 1
ATOM 1318 C CA . ARG A 1 158 ? -13.284 -3.093 3.083 1.00 91.88 158 ARG A CA 1
ATOM 1319 C C . ARG A 1 158 ? -13.111 -3.472 4.550 1.00 91.88 158 ARG A C 1
ATOM 1321 O O . ARG A 1 158 ? -13.953 -3.137 5.372 1.00 91.88 158 ARG A O 1
ATOM 1328 N N . SER A 1 159 ? -12.027 -4.173 4.885 1.00 93.56 159 SER A N 1
ATOM 1329 C CA . SER A 1 159 ? -11.779 -4.574 6.274 1.00 93.56 159 SER A CA 1
ATOM 1330 C C . SER A 1 159 ? -11.505 -3.388 7.201 1.00 93.56 159 SER A C 1
ATOM 1332 O O . SER A 1 159 ? -11.942 -3.423 8.347 1.00 93.56 159 SER A O 1
ATOM 1334 N N . SER A 1 160 ? -10.841 -2.326 6.726 1.00 93.69 160 SER A N 1
ATOM 1335 C CA . SER A 1 160 ? -10.622 -1.132 7.548 1.00 93.69 160 SER A CA 1
ATOM 1336 C C . SER A 1 160 ? -11.929 -0.402 7.857 1.00 93.69 160 SER A C 1
ATOM 1338 O O . SER A 1 160 ? -12.111 0.043 8.988 1.00 93.69 160 SER A O 1
ATOM 1340 N N . ASP A 1 161 ? -12.866 -0.344 6.906 1.00 92.44 161 ASP A N 1
ATOM 1341 C CA . ASP A 1 161 ? -14.192 0.247 7.123 1.00 92.44 161 ASP A CA 1
ATOM 1342 C C . ASP A 1 161 ? -14.997 -0.494 8.203 1.00 92.44 161 ASP A C 1
ATOM 1344 O O . ASP A 1 161 ? -15.656 0.135 9.036 1.00 92.44 161 ASP A O 1
ATOM 1348 N N . TYR A 1 162 ? -14.939 -1.831 8.226 1.00 94.12 162 TYR A N 1
ATOM 1349 C CA . TYR A 1 162 ? -15.619 -2.624 9.255 1.00 94.12 162 TYR A CA 1
ATOM 1350 C C . TYR A 1 162 ? -15.030 -2.390 10.650 1.00 94.12 162 TYR A C 1
ATOM 1352 O O . TYR A 1 162 ? -15.787 -2.197 11.605 1.00 94.12 162 TYR A O 1
ATOM 1360 N N . VAL A 1 163 ? -13.700 -2.357 10.766 1.00 95.81 163 VAL A N 1
ATOM 1361 C CA . VAL A 1 163 ? -13.001 -2.074 12.030 1.00 95.81 163 VAL A CA 1
ATOM 1362 C C . VAL A 1 163 ? -13.326 -0.662 12.528 1.00 95.81 163 VAL A C 1
ATOM 1364 O O . VAL A 1 163 ? -13.739 -0.502 13.677 1.00 95.81 163 VAL A O 1
ATOM 1367 N N . GLU A 1 164 ? -13.235 0.355 11.663 1.00 95.12 164 GLU A N 1
ATOM 1368 C CA . GLU A 1 164 ? -13.576 1.744 12.005 1.00 95.12 164 GLU A CA 1
ATOM 1369 C C . GLU A 1 164 ? -15.030 1.865 12.482 1.00 95.12 164 GLU A C 1
ATOM 1371 O O . GLU A 1 164 ? -15.313 2.504 13.497 1.00 95.12 164 GLU A O 1
ATOM 1376 N N . LYS A 1 165 ? -15.965 1.184 11.809 1.00 95.19 165 LYS A N 1
ATOM 1377 C CA . LYS A 1 165 ? -17.376 1.179 12.206 1.00 95.19 165 LYS A CA 1
ATOM 1378 C C . LYS A 1 165 ? -17.573 0.647 13.625 1.00 95.19 165 LYS A C 1
ATOM 1380 O O . LYS A 1 165 ? -18.358 1.225 14.378 1.00 95.19 165 LYS A O 1
ATOM 1385 N N . TRP A 1 166 ? -16.882 -0.427 14.004 1.00 96.06 166 TRP A N 1
ATOM 1386 C CA . TRP A 1 166 ? -16.949 -0.960 15.366 1.00 96.06 166 TRP A CA 1
ATOM 1387 C C . TRP A 1 166 ? -16.408 0.025 16.401 1.00 96.06 166 TRP A C 1
ATOM 1389 O O . TRP A 1 166 ? -17.075 0.266 17.409 1.00 96.06 166 TRP A O 1
ATOM 1399 N N . ILE A 1 167 ? -15.260 0.648 16.128 1.00 96.50 167 ILE A N 1
ATOM 1400 C CA . ILE A 1 167 ? -14.665 1.670 17.001 1.00 96.50 167 ILE A CA 1
ATOM 1401 C C . ILE A 1 167 ? -15.660 2.813 17.231 1.00 96.50 167 ILE A C 1
ATOM 1403 O O . ILE A 1 167 ? -15.984 3.141 18.376 1.00 96.50 167 ILE A O 1
ATOM 1407 N N . CYS A 1 168 ? -16.242 3.343 16.153 1.00 95.44 168 CYS A N 1
ATOM 1408 C CA . CYS A 1 168 ? -17.269 4.381 16.209 1.00 95.44 168 CYS A CA 1
ATOM 1409 C C . CYS A 1 168 ? -18.493 3.954 17.034 1.00 95.44 168 CYS A C 1
ATOM 1411 O O . CYS A 1 168 ? -19.023 4.743 17.818 1.00 95.44 168 CYS A O 1
ATOM 1413 N N . VAL A 1 169 ? -18.944 2.702 16.895 1.00 94.31 169 VAL A N 1
ATOM 1414 C CA . VAL A 1 169 ? -20.075 2.153 17.660 1.00 94.31 169 VAL A CA 1
ATOM 1415 C C . VAL A 1 169 ? -19.775 2.100 19.161 1.00 94.31 169 VAL A C 1
ATOM 1417 O O . VAL A 1 169 ? -20.660 2.428 19.960 1.00 94.31 169 VAL A O 1
ATOM 1420 N N . PHE A 1 170 ? -18.562 1.717 19.566 1.00 93.62 170 PHE A N 1
ATOM 1421 C CA . PHE A 1 170 ? -18.160 1.727 20.976 1.00 93.62 170 PHE A CA 1
ATOM 1422 C C . PHE A 1 170 ? -18.046 3.156 21.516 1.00 93.62 170 PHE A C 1
ATOM 1424 O O . PHE A 1 170 ? -18.644 3.472 22.547 1.00 93.62 170 PHE A O 1
ATOM 1431 N N . LEU A 1 171 ? -17.378 4.052 20.783 1.00 94.75 171 LEU A N 1
ATOM 1432 C CA . LEU A 1 171 ? -17.242 5.463 21.157 1.00 94.75 171 LEU A CA 1
ATOM 1433 C C . LEU A 1 171 ? -18.595 6.158 21.323 1.00 94.75 171 LEU A C 1
ATOM 1435 O O . LEU A 1 171 ? -18.804 6.892 22.290 1.00 94.75 171 LEU A O 1
ATOM 1439 N N . LEU A 1 172 ? -19.538 5.914 20.411 1.00 94.50 172 LEU A N 1
ATOM 1440 C CA . LEU A 1 172 ? -20.883 6.484 20.474 1.00 94.50 172 LEU A CA 1
ATOM 1441 C C . LEU A 1 172 ? -21.633 6.031 21.735 1.00 94.50 172 LEU A C 1
ATOM 1443 O O . LEU A 1 172 ? -22.313 6.834 22.373 1.00 94.50 172 LEU A O 1
ATOM 1447 N N . GLN A 1 173 ? -21.509 4.756 22.103 1.00 91.00 173 GLN A N 1
ATOM 1448 C CA . GLN A 1 173 ? -22.133 4.209 23.308 1.00 91.00 173 GLN A CA 1
ATOM 1449 C C . GLN A 1 173 ? -21.532 4.799 24.589 1.00 91.00 173 GLN A C 1
ATOM 1451 O O . GLN A 1 173 ? -22.294 5.139 25.495 1.00 91.00 173 GLN A O 1
ATOM 1456 N N . ILE A 1 174 ? -20.206 5.003 24.634 1.00 90.00 174 ILE A N 1
ATOM 1457 C CA . ILE A 1 174 ? -19.534 5.711 25.738 1.00 90.00 174 ILE A CA 1
ATOM 1458 C C . ILE A 1 174 ? -20.044 7.153 25.827 1.00 90.00 174 ILE A C 1
ATOM 1460 O O . ILE A 1 174 ? -20.511 7.577 26.880 1.00 90.00 174 ILE A O 1
ATOM 1464 N N . LYS A 1 175 ? -20.023 7.900 24.713 1.00 90.31 175 LYS A N 1
ATOM 1465 C CA . LYS A 1 175 ? -20.461 9.309 24.660 1.00 90.31 175 LYS A CA 1
ATOM 1466 C C . LYS A 1 175 ? -21.919 9.492 25.087 1.00 90.31 175 LYS A C 1
ATOM 1468 O O . LYS A 1 175 ? -22.258 10.505 25.686 1.00 90.31 175 LYS A O 1
ATOM 1473 N N . ARG A 1 176 ? -22.785 8.521 24.781 1.00 90.06 176 ARG A N 1
ATOM 1474 C CA . ARG A 1 176 ? -24.212 8.532 25.152 1.00 90.06 176 ARG A CA 1
ATOM 1475 C C . ARG A 1 176 ? -24.495 7.949 26.536 1.00 90.06 176 ARG A C 1
ATOM 1477 O O . ARG A 1 176 ? -25.660 7.916 26.923 1.00 90.06 176 ARG A O 1
ATOM 1484 N N . ASN A 1 177 ? -23.476 7.451 27.237 1.00 85.00 177 ASN A N 1
ATOM 1485 C CA . ASN A 1 177 ? -23.605 6.697 28.482 1.00 85.00 177 ASN A CA 1
ATOM 1486 C C . ASN A 1 177 ? -24.649 5.557 28.397 1.00 85.00 177 ASN A C 1
ATOM 1488 O O . ASN A 1 177 ? -25.452 5.342 29.302 1.00 85.00 177 ASN A O 1
ATOM 1492 N N . ARG A 1 178 ? -24.690 4.857 27.255 1.00 85.12 178 ARG A N 1
ATOM 1493 C CA . ARG A 1 178 ? -25.626 3.753 26.966 1.00 85.12 178 ARG A CA 1
ATOM 1494 C C . ARG A 1 178 ? -24.849 2.554 26.445 1.00 85.12 178 ARG A C 1
ATOM 1496 O O . ARG A 1 178 ? -24.831 2.277 25.246 1.00 85.12 178 ARG A O 1
ATOM 1503 N N . ILE A 1 179 ? -24.172 1.873 27.359 1.00 85.06 179 ILE A N 1
ATOM 1504 C CA . ILE A 1 179 ? -23.326 0.723 27.046 1.00 85.06 179 ILE A CA 1
ATOM 1505 C C . ILE A 1 179 ? -24.200 -0.518 26.864 1.00 85.06 179 ILE A C 1
ATOM 1507 O O . ILE A 1 179 ? -24.906 -0.936 27.774 1.00 85.06 179 ILE A O 1
ATOM 1511 N N . THR A 1 180 ? -24.148 -1.104 25.669 1.00 82.69 180 THR A N 1
ATOM 1512 C CA . THR A 1 180 ? -24.921 -2.299 25.282 1.00 82.69 180 THR A CA 1
ATOM 1513 C C . THR A 1 180 ? -24.043 -3.408 24.707 1.00 82.69 180 THR A C 1
ATOM 1515 O O . THR A 1 180 ? -24.556 -4.398 24.172 1.00 82.69 180 THR A O 1
ATOM 1518 N N . TRP A 1 181 ? -22.720 -3.228 24.706 1.00 85.44 181 TRP A N 1
ATOM 1519 C CA . TRP A 1 181 ? -21.820 -4.261 24.222 1.00 85.44 181 TRP A CA 1
ATOM 1520 C C . TRP A 1 181 ? -21.689 -5.397 25.238 1.00 85.44 181 TRP A C 1
ATOM 1522 O O . TRP A 1 181 ? -21.731 -5.191 26.446 1.00 85.44 181 TRP A O 1
ATOM 1532 N N . ASN A 1 182 ? -21.555 -6.608 24.717 1.00 84.25 182 ASN A N 1
ATOM 1533 C CA . ASN A 1 182 ? -21.339 -7.843 25.456 1.00 84.25 182 ASN A CA 1
ATOM 1534 C C . ASN A 1 182 ? -20.093 -8.540 24.886 1.00 84.25 182 ASN A C 1
ATOM 1536 O O . ASN A 1 182 ? -19.533 -8.079 23.889 1.00 84.25 182 ASN A O 1
ATOM 1540 N N . PHE A 1 183 ? -19.684 -9.657 25.490 1.00 82.62 183 PHE A N 1
ATOM 1541 C CA . PHE A 1 183 ? -18.536 -10.435 25.012 1.00 82.62 183 PHE A CA 1
ATOM 1542 C C . PHE A 1 183 ? -18.661 -10.816 23.532 1.00 82.62 183 PHE A C 1
ATOM 1544 O O . PHE A 1 183 ? -17.726 -10.594 22.781 1.00 82.62 183 PHE A O 1
ATOM 1551 N N . GLU A 1 184 ? -19.847 -11.218 23.070 1.00 88.62 184 GLU A N 1
ATOM 1552 C CA . GLU A 1 184 ? -20.077 -11.567 21.661 1.00 88.62 184 GLU A CA 1
ATOM 1553 C C . GLU A 1 184 ? -19.773 -10.410 20.684 1.00 88.62 184 GLU A C 1
ATOM 1555 O O . GLU A 1 184 ? -19.200 -10.615 19.614 1.00 88.62 184 GLU A O 1
ATOM 1560 N N . LYS A 1 185 ? -20.138 -9.168 21.032 1.00 89.38 185 LYS A N 1
ATOM 1561 C CA . LYS A 1 185 ? -19.815 -7.980 20.221 1.00 89.38 185 LYS A CA 1
ATOM 1562 C C . LYS A 1 185 ? -18.315 -7.668 20.237 1.00 89.38 185 LYS A C 1
ATOM 1564 O O . LYS A 1 185 ? -17.782 -7.232 19.220 1.00 89.38 185 LYS A O 1
ATOM 1569 N N . VAL A 1 186 ? -17.645 -7.885 21.369 1.00 90.19 186 VAL A N 1
ATOM 1570 C CA . VAL A 1 186 ? -16.188 -7.710 21.496 1.00 90.19 186 VAL A CA 1
ATOM 1571 C C . VAL A 1 186 ? -15.441 -8.784 20.696 1.00 90.19 186 VAL A C 1
ATOM 1573 O O . VAL A 1 186 ? -14.478 -8.465 19.998 1.00 90.19 186 VAL A O 1
ATOM 1576 N N . ASP A 1 187 ? -15.930 -10.023 20.704 1.00 91.62 187 ASP A N 1
ATOM 1577 C CA . ASP A 1 187 ? -15.389 -11.125 19.906 1.00 91.62 187 ASP A CA 1
ATOM 1578 C C . ASP A 1 187 ? -15.548 -10.841 18.410 1.00 91.62 187 ASP A C 1
ATOM 1580 O O . ASP A 1 187 ? -14.582 -10.940 17.658 1.00 91.62 187 ASP A O 1
ATOM 1584 N N . LYS A 1 188 ? -16.728 -10.375 17.976 1.00 94.38 188 LYS A N 1
ATOM 1585 C CA . LYS A 1 188 ? -16.957 -9.939 16.587 1.00 94.38 188 LYS A CA 1
ATOM 1586 C C . LYS A 1 188 ? -15.988 -8.838 16.163 1.00 94.38 188 LYS A C 1
ATOM 1588 O O . LYS A 1 188 ? -15.385 -8.944 15.102 1.00 94.38 188 LYS A O 1
ATOM 1593 N N . PHE A 1 189 ? -15.795 -7.811 16.992 1.00 94.88 189 PHE A N 1
ATOM 1594 C CA . PHE A 1 189 ? -14.807 -6.765 16.713 1.00 94.88 189 PHE A CA 1
ATOM 1595 C C . PHE A 1 189 ? -13.383 -7.331 16.594 1.00 94.88 189 PHE A C 1
ATOM 1597 O O . PHE A 1 189 ? -12.625 -6.937 15.709 1.00 94.88 189 PHE A O 1
ATOM 1604 N N . THR A 1 190 ? -13.039 -8.299 17.442 1.00 95.19 190 THR A N 1
ATOM 1605 C CA . THR A 1 190 ? -11.734 -8.967 17.413 1.00 95.19 190 THR A CA 1
ATOM 1606 C C . THR A 1 190 ? -11.523 -9.778 16.140 1.00 95.19 190 THR A C 1
ATOM 1608 O O . THR A 1 190 ? -10.440 -9.725 15.556 1.00 95.19 190 THR A O 1
ATOM 1611 N N . GLU A 1 191 ? -12.545 -10.486 15.665 1.00 96.75 191 GLU A N 1
ATOM 1612 C CA . GLU A 1 191 ? -12.477 -11.212 14.395 1.00 96.75 191 GLU A CA 1
ATOM 1613 C C . GLU A 1 191 ? -12.327 -10.268 13.195 1.00 96.75 191 GLU A C 1
ATOM 1615 O O . GLU A 1 191 ? -11.483 -10.514 12.330 1.00 96.75 191 GLU A O 1
ATOM 1620 N N . GLU A 1 192 ? -13.047 -9.142 13.168 1.00 96.69 192 GLU A N 1
ATOM 1621 C CA . GLU A 1 192 ? -12.867 -8.126 12.119 1.00 96.69 192 GLU A CA 1
ATOM 1622 C C . GLU A 1 192 ? -11.440 -7.556 12.122 1.00 96.69 192 GLU A C 1
ATOM 1624 O O . GLU A 1 192 ? -10.810 -7.436 11.066 1.00 96.69 192 GLU A O 1
ATOM 1629 N N . MET A 1 193 ? -10.877 -7.287 13.307 1.00 96.19 193 MET A N 1
ATOM 1630 C CA . MET A 1 193 ? -9.490 -6.836 13.432 1.00 96.19 193 MET A CA 1
ATOM 1631 C C . MET A 1 193 ? -8.500 -7.895 12.925 1.00 96.19 193 MET A C 1
ATOM 1633 O O . MET A 1 193 ? -7.560 -7.564 12.205 1.00 96.19 193 MET A O 1
ATOM 1637 N N . LYS A 1 194 ? -8.715 -9.187 13.211 1.00 96.44 194 LYS A N 1
ATOM 1638 C CA . LYS A 1 194 ? -7.873 -10.274 12.672 1.00 96.44 194 LYS A CA 1
ATOM 1639 C C . LYS A 1 194 ? -7.917 -10.331 11.145 1.00 96.44 194 LYS A C 1
ATOM 1641 O O . LYS A 1 194 ? -6.874 -10.506 10.508 1.00 96.44 194 LYS A O 1
ATOM 1646 N N . VAL A 1 195 ? -9.101 -10.180 10.548 1.00 96.25 195 VAL A N 1
ATOM 1647 C CA . VAL A 1 195 ? -9.263 -10.140 9.087 1.00 96.25 195 VAL A CA 1
ATOM 1648 C C . VAL A 1 195 ? -8.513 -8.949 8.495 1.00 96.25 195 VAL A C 1
ATOM 1650 O O . VAL A 1 195 ? -7.779 -9.120 7.518 1.00 96.25 195 VAL A O 1
ATOM 1653 N N . PHE A 1 196 ? -8.646 -7.772 9.105 1.00 96.50 196 PHE A N 1
ATOM 1654 C CA . PHE A 1 196 ? -7.912 -6.570 8.722 1.00 96.50 196 PHE A CA 1
ATOM 1655 C C . PHE A 1 196 ? -6.393 -6.780 8.779 1.00 96.50 196 PHE A C 1
ATOM 1657 O O . PHE A 1 196 ? -5.712 -6.594 7.768 1.00 96.50 196 PHE A O 1
ATOM 1664 N N . CYS A 1 197 ? -5.870 -7.285 9.899 1.00 95.12 197 CYS A N 1
ATOM 1665 C CA . CYS A 1 197 ? -4.451 -7.599 10.065 1.00 95.12 197 CYS A CA 1
ATOM 1666 C C . CYS A 1 197 ? -3.947 -8.561 8.980 1.00 95.12 197 CYS A C 1
ATOM 1668 O O . CYS A 1 197 ? -2.911 -8.326 8.355 1.00 95.12 197 CYS A O 1
ATOM 1670 N N . ARG A 1 198 ? -4.700 -9.633 8.700 1.00 95.50 198 ARG A N 1
ATOM 1671 C CA . ARG A 1 198 ? -4.362 -10.594 7.640 1.00 95.50 198 ARG A CA 1
ATOM 1672 C C . ARG A 1 198 ? -4.286 -9.922 6.269 1.00 95.50 198 ARG A C 1
ATOM 1674 O O . ARG A 1 198 ? -3.365 -10.211 5.507 1.00 95.50 198 ARG A O 1
ATOM 1681 N N . ASN A 1 199 ? -5.228 -9.037 5.954 1.00 95.31 199 ASN A N 1
ATOM 1682 C CA . ASN A 1 199 ? -5.231 -8.309 4.688 1.00 95.31 199 ASN A CA 1
ATOM 1683 C C . ASN A 1 199 ? -4.026 -7.364 4.579 1.00 95.31 199 ASN 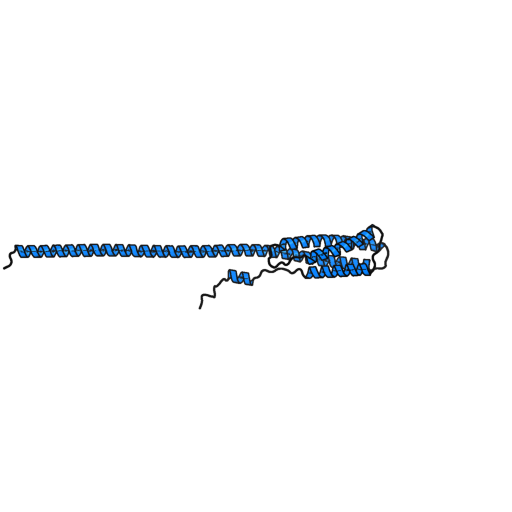A C 1
ATOM 1685 O O . ASN A 1 199 ? -3.438 -7.281 3.504 1.00 95.31 199 ASN A O 1
ATOM 1689 N N . ILE A 1 200 ? -3.602 -6.723 5.676 1.00 93.94 200 ILE A N 1
ATOM 1690 C CA . ILE A 1 200 ? -2.357 -5.941 5.695 1.00 93.94 200 ILE A CA 1
ATOM 1691 C C . ILE A 1 200 ? -1.164 -6.830 5.373 1.00 93.94 200 ILE A C 1
ATOM 1693 O O . ILE A 1 200 ? -0.366 -6.467 4.512 1.00 93.94 200 ILE A O 1
ATOM 1697 N N . TYR A 1 201 ? -1.029 -8.004 5.996 1.00 91.19 201 TYR A N 1
ATOM 1698 C CA . TYR A 1 201 ? 0.088 -8.915 5.714 1.00 91.19 201 TYR A CA 1
ATOM 1699 C C . TYR A 1 201 ? 0.141 -9.384 4.254 1.00 91.19 201 TYR A C 1
ATOM 1701 O O . TYR A 1 201 ? 1.232 -9.603 3.736 1.00 91.19 201 TYR A O 1
ATOM 1709 N N . GLN A 1 202 ? -1.005 -9.472 3.575 1.00 91.56 202 GLN A N 1
ATOM 1710 C CA . GLN A 1 202 ? -1.086 -9.823 2.153 1.00 91.56 202 GLN A CA 1
ATOM 1711 C C . GLN A 1 202 ? -0.616 -8.709 1.208 1.00 91.56 202 GLN A C 1
ATOM 1713 O O . GLN A 1 202 ? -0.349 -8.992 0.042 1.00 91.56 202 GLN A O 1
ATOM 1718 N N . VAL A 1 203 ? -0.485 -7.464 1.680 1.00 90.56 203 VAL A N 1
ATOM 1719 C CA . VAL A 1 203 ? 0.139 -6.391 0.897 1.00 90.56 203 VAL A CA 1
ATOM 1720 C C . VAL A 1 203 ? 1.641 -6.667 0.815 1.00 90.56 203 VAL A C 1
ATOM 1722 O O . VAL A 1 203 ? 2.354 -6.562 1.819 1.00 90.56 203 VAL A O 1
ATOM 1725 N N . GLN A 1 204 ? 2.094 -7.073 -0.372 1.00 88.25 204 GLN A N 1
ATOM 1726 C CA . GLN A 1 204 ? 3.475 -7.458 -0.660 1.00 88.25 204 GLN A CA 1
ATOM 1727 C C . GLN A 1 204 ? 4.269 -6.286 -1.231 1.00 88.25 204 GLN A C 1
ATOM 1729 O O . GLN A 1 204 ? 3.756 -5.533 -2.058 1.00 88.25 204 GLN A O 1
ATOM 1734 N N . PHE A 1 205 ? 5.540 -6.191 -0.843 1.00 89.38 205 PHE A N 1
ATOM 1735 C CA . PHE A 1 205 ? 6.502 -5.338 -1.531 1.00 89.38 205 PHE A CA 1
ATOM 1736 C C . PHE A 1 205 ? 6.655 -5.772 -2.987 1.00 89.38 205 PHE A C 1
ATOM 1738 O O . PHE A 1 205 ? 6.645 -6.964 -3.303 1.00 89.38 205 PHE A O 1
ATOM 1745 N N . VAL A 1 206 ? 6.827 -4.795 -3.868 1.00 87.62 206 VAL A N 1
ATOM 1746 C CA . VAL A 1 206 ? 7.041 -5.030 -5.291 1.00 87.62 206 VAL A CA 1
ATOM 1747 C C . VAL A 1 206 ? 8.523 -4.898 -5.613 1.00 87.62 206 VAL A C 1
ATOM 1749 O O . VAL A 1 206 ? 9.206 -4.007 -5.119 1.00 87.62 206 VAL A O 1
ATOM 1752 N N . THR A 1 207 ? 9.037 -5.775 -6.468 1.00 80.06 207 THR A N 1
ATOM 1753 C CA . THR A 1 207 ? 10.422 -5.723 -6.940 1.00 80.06 207 THR A CA 1
ATOM 1754 C C . THR A 1 207 ? 10.475 -5.586 -8.455 1.00 80.06 207 THR A C 1
ATOM 1756 O O . THR A 1 207 ? 9.567 -5.999 -9.180 1.00 80.06 207 THR A O 1
ATOM 1759 N N . LEU A 1 208 ? 11.562 -4.995 -8.950 1.00 73.25 208 LEU A N 1
ATOM 1760 C CA . LEU A 1 208 ? 11.864 -4.998 -10.377 1.00 73.25 208 LEU A CA 1
ATOM 1761 C C . LEU A 1 208 ? 12.169 -6.422 -10.845 1.00 73.25 208 LEU A C 1
ATOM 1763 O O . LEU A 1 208 ? 12.934 -7.156 -10.215 1.00 73.25 208 LEU A O 1
ATOM 1767 N N . ASN A 1 209 ? 11.655 -6.788 -12.017 1.00 69.38 209 ASN A N 1
ATOM 1768 C CA . ASN A 1 209 ? 12.061 -8.024 -12.673 1.00 69.38 209 ASN A CA 1
ATOM 1769 C C . ASN A 1 209 ? 13.448 -7.855 -13.318 1.00 69.38 209 ASN A C 1
ATOM 1771 O O . ASN A 1 209 ? 13.563 -7.586 -14.516 1.00 69.38 209 ASN A O 1
ATOM 1775 N N . TYR A 1 210 ? 14.501 -8.048 -12.521 1.00 61.66 210 TYR A N 1
ATOM 1776 C CA . TYR A 1 210 ? 15.899 -7.942 -12.950 1.00 61.66 210 TYR A CA 1
ATOM 1777 C C . TYR A 1 210 ? 16.275 -8.875 -14.109 1.00 61.66 210 TYR A C 1
ATOM 1779 O O . TYR A 1 210 ? 17.185 -8.543 -14.863 1.00 61.66 210 TYR A O 1
ATOM 1787 N N . LYS A 1 211 ? 15.582 -10.008 -14.310 1.00 61.84 211 LYS A N 1
ATOM 1788 C CA . LYS A 1 211 ? 15.844 -10.885 -15.468 1.00 61.84 211 LYS A CA 1
ATOM 1789 C C . LYS A 1 211 ? 15.493 -10.187 -16.778 1.00 61.84 211 LYS A C 1
ATOM 1791 O O . LYS A 1 211 ? 16.303 -10.173 -17.695 1.00 61.84 211 LYS A O 1
ATOM 1796 N N . ARG A 1 212 ? 14.344 -9.512 -16.819 1.00 60.53 212 ARG A N 1
ATOM 1797 C CA . ARG A 1 212 ? 13.903 -8.738 -17.985 1.00 60.53 212 ARG A CA 1
ATOM 1798 C C . ARG A 1 212 ? 14.803 -7.531 -18.249 1.00 60.53 212 ARG A C 1
ATOM 1800 O O . ARG A 1 212 ? 15.099 -7.235 -19.400 1.00 60.53 212 ARG A O 1
ATOM 1807 N N . VAL A 1 213 ? 15.260 -6.867 -17.184 1.00 58.72 213 VAL A N 1
ATOM 1808 C CA . VAL A 1 213 ? 16.278 -5.804 -17.260 1.00 58.72 213 VAL A CA 1
ATOM 1809 C C . VAL A 1 213 ? 17.539 -6.363 -17.913 1.00 58.72 213 VAL A C 1
ATOM 1811 O O . VAL A 1 213 ? 17.993 -5.864 -18.937 1.00 58.72 213 VAL A O 1
ATOM 1814 N N . ARG A 1 214 ? 18.060 -7.469 -17.381 1.00 57.91 214 ARG A N 1
ATOM 1815 C CA . ARG A 1 214 ? 19.269 -8.118 -17.882 1.00 57.91 214 ARG A CA 1
ATOM 1816 C C . ARG A 1 214 ? 19.140 -8.557 -19.344 1.00 57.91 214 ARG A C 1
ATOM 1818 O O . ARG A 1 214 ? 20.056 -8.310 -20.110 1.00 57.91 214 ARG A O 1
ATOM 1825 N N . GLU A 1 215 ? 18.022 -9.145 -19.755 1.00 62.56 215 GLU A N 1
ATOM 1826 C CA . GLU A 1 215 ? 17.780 -9.566 -21.146 1.00 62.56 215 GLU A CA 1
ATOM 1827 C C . GLU A 1 215 ? 17.699 -8.386 -22.128 1.00 62.56 215 GLU A C 1
ATOM 1829 O O . GLU A 1 215 ? 18.154 -8.498 -23.265 1.00 62.56 215 GLU A O 1
ATOM 1834 N N . GLN A 1 216 ? 17.148 -7.247 -21.695 1.00 57.00 216 GLN A N 1
ATOM 1835 C CA . GLN A 1 216 ? 17.064 -6.030 -22.508 1.00 57.00 216 GLN A CA 1
ATOM 1836 C C . GLN A 1 216 ? 18.396 -5.270 -22.588 1.00 57.00 216 GLN A C 1
ATOM 1838 O O . GLN A 1 216 ? 18.641 -4.612 -23.595 1.00 57.00 216 GLN A O 1
ATOM 1843 N N . PHE A 1 217 ? 19.255 -5.374 -21.566 1.00 58.06 217 PHE A N 1
ATOM 1844 C CA . PHE A 1 217 ? 20.543 -4.666 -21.500 1.00 58.06 217 PHE A CA 1
ATOM 1845 C C . PHE A 1 217 ? 21.747 -5.482 -21.960 1.00 58.06 217 PHE A C 1
ATOM 1847 O O . PHE A 1 217 ? 22.658 -4.931 -22.565 1.00 58.06 217 PHE A O 1
ATOM 1854 N N . ILE A 1 218 ? 21.755 -6.787 -21.694 1.00 55.56 218 ILE A N 1
ATOM 1855 C CA . ILE A 1 218 ? 22.817 -7.715 -22.120 1.00 55.56 218 ILE A CA 1
ATOM 1856 C C . ILE A 1 218 ? 22.503 -8.304 -23.503 1.00 55.56 218 ILE A C 1
ATOM 1858 O O . ILE A 1 218 ? 23.236 -9.160 -23.987 1.00 55.56 218 ILE A O 1
ATOM 1862 N N . GLY A 1 219 ? 21.422 -7.847 -24.149 1.00 48.03 219 GLY A N 1
ATOM 1863 C CA . GLY A 1 219 ? 20.934 -8.313 -25.443 1.00 48.03 219 GLY A CA 1
ATOM 1864 C C 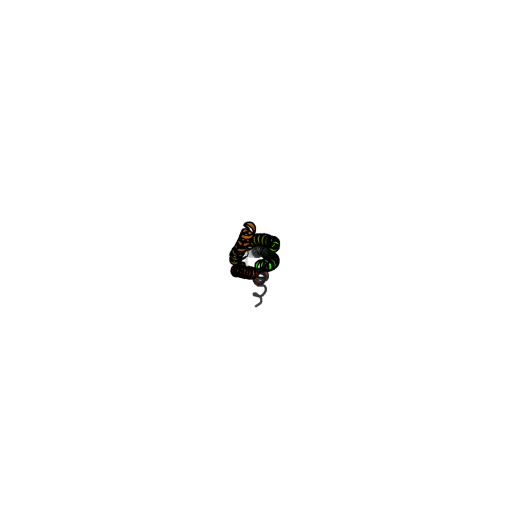. GLY A 1 219 ? 22.016 -8.938 -26.329 1.00 48.03 219 GLY A C 1
ATOM 1865 O O . GLY A 1 219 ? 22.878 -8.249 -26.859 1.00 48.03 219 GLY A O 1
ATOM 1866 N N . ARG A 1 220 ? 21.933 -10.264 -26.490 1.00 49.62 220 ARG A N 1
ATOM 1867 C CA . ARG A 1 220 ? 22.528 -11.020 -27.601 1.00 49.62 220 ARG A CA 1
ATOM 1868 C C . ARG A 1 220 ? 24.046 -10.905 -27.804 1.00 49.62 220 ARG A C 1
ATOM 1870 O O . ARG A 1 220 ? 24.499 -11.201 -28.904 1.00 49.62 220 ARG A O 1
ATOM 1877 N N . GLN A 1 221 ? 24.854 -10.585 -26.791 1.00 45.50 221 GLN A N 1
ATOM 1878 C CA . GLN A 1 221 ? 26.312 -10.726 -26.959 1.00 45.50 221 GLN A CA 1
ATOM 1879 C C . GLN A 1 221 ? 26.772 -12.189 -27.153 1.00 45.50 221 GLN A C 1
ATOM 1881 O O . GLN A 1 221 ? 27.887 -12.408 -27.615 1.00 45.50 221 GLN A O 1
ATOM 1886 N N . GLU A 1 222 ? 25.918 -13.187 -26.886 1.00 42.09 222 GLU A N 1
ATOM 1887 C CA . GLU A 1 222 ? 26.287 -14.613 -26.964 1.00 42.09 222 GLU A CA 1
ATOM 1888 C C . GLU A 1 222 ? 25.578 -15.447 -28.052 1.00 42.09 222 GLU A C 1
ATOM 1890 O O . GLU A 1 222 ? 25.856 -16.635 -28.150 1.00 42.09 222 GLU A O 1
ATOM 1895 N N . ILE A 1 223 ? 24.715 -14.887 -28.915 1.00 42.78 223 ILE A N 1
ATOM 1896 C CA . ILE A 1 223 ? 24.023 -15.705 -29.950 1.00 42.78 223 ILE A CA 1
ATOM 1897 C C . ILE A 1 223 ? 24.718 -15.652 -31.330 1.00 42.78 223 ILE A C 1
ATOM 1899 O O . ILE A 1 223 ? 24.373 -16.415 -32.223 1.00 42.78 223 ILE A O 1
ATOM 1903 N N . THR A 1 224 ? 25.764 -14.839 -31.502 1.00 40.78 224 THR A N 1
ATOM 1904 C CA . THR A 1 224 ? 26.530 -14.748 -32.769 1.00 40.78 224 THR A CA 1
ATOM 1905 C C . THR A 1 224 ? 27.973 -15.255 -32.649 1.00 40.78 224 THR A C 1
ATOM 1907 O O . THR A 1 224 ? 28.857 -14.812 -33.379 1.00 40.78 224 THR A O 1
ATOM 1910 N N . ARG A 1 225 ? 28.231 -16.176 -31.712 1.00 41.97 225 ARG A N 1
ATOM 1911 C CA . ARG A 1 225 ? 29.465 -16.980 -31.664 1.00 41.97 225 ARG A CA 1
ATOM 1912 C C . ARG A 1 225 ? 29.129 -18.472 -31.706 1.00 41.97 225 ARG A C 1
ATOM 1914 O O . ARG A 1 225 ? 29.393 -19.186 -30.744 1.00 41.97 225 ARG A O 1
ATOM 1921 N N . LEU A 1 226 ? 28.534 -18.912 -32.810 1.00 36.28 226 LEU A N 1
ATOM 1922 C CA . LEU A 1 226 ? 28.590 -20.290 -33.301 1.00 36.28 226 LEU A CA 1
ATOM 1923 C C . LEU A 1 226 ? 28.755 -20.238 -34.818 1.00 36.28 226 LEU A C 1
ATOM 1925 O O . LEU A 1 226 ? 27.962 -19.503 -35.448 1.00 36.28 226 LEU A O 1
#